Protein 6PNL (pdb70)

Foldseek 3Di:
DPCPCLQPLLLVQAAAEEEEVLQFALNQLLVVVSVVSHHQYEYEYQPPQGDPVLHDDDPRYHYDRDALLDPVVLCVVCVVQHQEYEYPWAQAAFVSCQVPVVVRCCRLPVSLLSNLVSCLVRPYLEYEYEAALLFDDPQFDPPHDDVRTDPDAQGSRSVSSVNSLVNQLVCCVPVVHFYFYEHEWAEDAFGHFAEDRDDQLNVLLLCLLVLHAREAADDQQQKTFYAYSNLVSSLRSLCSRFPLRGSYYAYRTQQDMDTNLVSSVLSCVVSVRPHYHDYDHHDVSPPRRYYGYDHVVSCVRRVRHGDADPNRRSVRRSVSCVVCVVVSVVPYYD

Radius of gyration: 18.88 Å; Cα contacts (8 Å, |Δi|>4): 687; chains: 1; bounding box: 41×49×51 Å

Sequence (334 aa):
HPFTMIMDEFRAYDGKVLVTGGAGCVGSNLTGNNLAKAGANVIILDNLSSSYEWNIPEYENIEFVKGDILDDEVLKRVFKERPDYVFHLAAHFANQNSVDNPEKKDLLVNGLGILKVLEYAQLVGVEERRFVYSSSGGVYGLDSKIPFEEHDISISLHTPYQVTKLLGELYTNYFHNLYEMPIVNARFFNVFGPGEVPGKYRNVIPNFFYWAMNQQPLPITGDGSETRDWTFVEDIVRGLMAMGVRREAIGEAINLGSGTEHQVIEMAGIINELTENPAGVVYRPRRDWDAKTRLLSSIDKARRRLLDYEPQVSFREGLERTHRWFTENWELIRKSAEF

Organism: Methanothermobacter thermautotrophicus (strain ATCC 29096 / DSM 1053 / JCM 10044 / NBRC 100330 / Delta H) (NCBI:txid187420)

Secondary structure (DSSP, 8-state):
---HHHHHHGGGGTT--EEETTTSHHHHHHHHHHHHTT--EEEEE--SS--GGGS---TTEEEEE--TT-HHHHHHHHTT--SEEEE------HHHHHH-HHHHHIIIIIHHHHHHHHHHHH--SEEEEEEE-----TTSPSSBPTT---S--SSHHHHHHHHHHHHHHHHHHHH---EEEEEE-SEESTT---BTTS-HHHHHHHHHTTT--EEEESSS--EE--EEHHHHHHHHHHHHH-GGGTT-EEEES-S--EEHHHHHHHHHHHTT-SS-EEEEPPPTT----B--B--HHHHHHH-----S-HHHHHHHHHHHHHHTHHHHHHH-B-

B-factor: mean 22.92, std 10.23, range [10.38, 68.01]

Structure (mmCIF, N/CA/C/O backbone):
data_6PNL
#
_entry.id   6PNL
#
_cell.length_a   89.311
_cell.length_b   89.311
_cell.length_c   174.695
_cell.angle_alpha   90.000
_cell.angle_beta   90.000
_cell.angle_gamma   120.000
#
_symmetry.space_group_name_H-M   'P 63 2 2'
#
loop_
_entity.id
_entity.type
_entity.pdbx_description
1 polymer 'UDP-glucose 4-epimerase related protein'
2 non-polymer NICOTINAMIDE-ADENINE-DINUCLEOTIDE
3 non-polymer "URIDINE-5'-DIPHOSPHATE"
4 non-polymer 1,2-ETHANEDIOL
5 non-polymer 'SULFATE ION'
6 water water
#
loop_
_atom_site.group_PDB
_atom_site.id
_atom_site.type_symbol
_atom_site.label_atom_id
_atom_site.label_alt_id
_atom_site.label_comp_id
_atom_site.label_asym_id
_atom_site.label_entity_id
_atom_site.label_seq_id
_atom_site.pdbx_PDB_ins_code
_atom_site.Cartn_x
_atom_site.Cartn_y
_atom_site.Cartn_z
_atom_site.occupancy
_atom_site.B_iso_or_equiv
_atom_site.auth_seq_id
_atom_site.auth_comp_id
_atom_site.auth_asym_id
_atom_site.auth_atom_id
_atom_site.pdbx_PDB_model_num
ATOM 1 N N . HIS A 1 33 ? 49.157 -2.903 11.066 0.70 53.78 -3 HIS A N 1
ATOM 2 C CA . HIS A 1 33 ? 48.052 -2.091 11.670 0.70 54.87 -3 HIS A CA 1
ATOM 3 C C . HIS A 1 33 ? 48.414 -1.622 13.085 0.70 56.42 -3 HIS A C 1
ATOM 4 O O . HIS A 1 33 ? 49.044 -2.368 13.842 0.70 53.70 -3 HIS A O 1
ATOM 11 N N . PRO A 1 34 ? 48.014 -0.386 13.445 1.00 58.78 -2 PRO A N 1
ATOM 12 C CA . PRO A 1 34 ? 48.261 0.126 14.798 1.00 60.24 -2 PRO A CA 1
ATOM 13 C C . PRO A 1 34 ? 47.280 -0.368 15.876 1.00 62.87 -2 PRO A C 1
ATOM 14 O O . PRO A 1 34 ? 47.536 -0.150 17.063 1.00 63.63 -2 PRO A O 1
ATOM 18 N N . PHE A 1 35 ? 46.195 -1.039 15.478 1.00 63.05 -1 PHE A N 1
ATOM 19 C CA . PHE A 1 35 ? 45.080 -1.369 16.384 1.00 63.20 -1 PHE A CA 1
ATOM 20 C C . PHE A 1 35 ? 45.279 -2.662 17.201 1.00 63.41 -1 PHE A C 1
ATOM 21 O O . PHE A 1 35 ? 44.387 -3.505 17.244 1.00 64.59 -1 PHE A O 1
ATOM 29 N N . THR A 1 36 ? 46.428 -2.811 17.863 1.00 62.93 0 THR A N 1
ATOM 30 C CA . THR A 1 36 ? 46.678 -3.983 18.731 1.00 62.80 0 THR A CA 1
ATOM 31 C C . THR A 1 36 ? 45.870 -3.954 20.043 1.00 62.77 0 THR A C 1
ATOM 32 O O . THR A 1 36 ? 45.288 -4.975 20.441 1.00 62.93 0 THR A O 1
ATOM 36 N N . MET A 1 37 ? 45.825 -2.820 20.727 1.00 60.38 1 MET A N 1
ATOM 37 C CA . MET A 1 37 ? 45.063 -2.807 22.005 1.00 58.53 1 MET A CA 1
ATOM 38 C C . MET A 1 37 ? 43.547 -2.764 21.746 1.00 58.59 1 MET A C 1
ATOM 39 O O . MET A 1 37 ? 42.790 -3.349 22.529 1.00 55.48 1 MET A O 1
ATOM 44 N N . ILE A 1 38 ? 43.117 -2.090 20.684 1.00 58.56 2 ILE A N 1
ATOM 45 C CA . ILE A 1 38 ? 41.690 -2.136 20.339 1.00 58.67 2 ILE A CA 1
ATOM 46 C C . ILE A 1 38 ? 41.301 -3.591 20.033 1.00 60.04 2 ILE A C 1
ATOM 47 O O . ILE A 1 38 ? 40.337 -4.097 20.597 1.00 58.48 2 ILE A O 1
ATOM 52 N N . MET A 1 39 ? 42.108 -4.321 19.284 1.00 62.21 3 MET A N 1
ATOM 53 C CA . MET A 1 39 ? 41.687 -5.691 18.877 1.00 62.09 3 MET A CA 1
ATOM 54 C C . MET A 1 39 ? 41.855 -6.769 19.958 1.00 60.16 3 MET A C 1
ATOM 55 O O . MET A 1 39 ? 40.914 -7.478 20.262 1.00 58.71 3 MET A O 1
ATOM 60 N N . ASP A 1 40 ? 43.048 -6.885 20.532 1.00 60.10 4 ASP A N 1
ATOM 61 C CA . ASP A 1 40 ? 43.315 -8.047 21.422 1.00 60.34 4 ASP A CA 1
ATOM 62 C C . ASP A 1 40 ? 42.964 -7.753 22.871 1.00 59.85 4 ASP A C 1
ATOM 63 O O . ASP A 1 40 ? 42.903 -8.702 23.647 1.00 61.81 4 ASP A O 1
ATOM 68 N N . GLU A 1 41 ? 42.849 -6.489 23.233 1.00 58.93 5 GLU A N 1
ATOM 69 C CA . GLU A 1 41 ? 42.360 -6.193 24.601 1.00 57.07 5 GLU A CA 1
ATOM 70 C C . GLU A 1 41 ? 40.910 -6.682 24.659 1.00 53.75 5 GLU A C 1
ATOM 71 O O . GLU A 1 41 ? 40.575 -7.360 25.624 1.00 51.87 5 GLU A O 1
ATOM 77 N N . PHE A 1 42 ? 40.153 -6.455 23.586 1.00 50.85 6 PHE A N 1
ATOM 78 C CA . PHE A 1 42 ? 38.686 -6.720 23.571 1.00 47.42 6 PHE A CA 1
ATOM 79 C C . PHE A 1 42 ? 38.332 -8.202 23.404 1.00 49.89 6 PHE A C 1
ATOM 80 O O . PHE A 1 42 ? 37.174 -8.606 23.620 1.00 51.80 6 PHE A O 1
ATOM 88 N N . ARG A 1 43 ? 39.295 -9.012 22.976 1.00 48.56 7 ARG A N 1
ATOM 89 C CA . ARG A 1 43 ? 38.981 -10.443 22.767 1.00 47.22 7 ARG A CA 1
ATOM 90 C C . ARG A 1 43 ? 38.649 -11.031 24.131 1.00 43.18 7 ARG A C 1
ATOM 91 O O . ARG A 1 43 ? 38.229 -12.147 24.203 1.00 42.81 7 ARG A O 1
ATOM 99 N N . ALA A 1 44 ? 38.807 -10.224 25.166 1.00 40.00 8 ALA A N 1
ATOM 100 C CA . ALA A 1 44 ? 38.541 -10.618 26.539 1.00 36.68 8 ALA A CA 1
ATOM 101 C C . ALA A 1 44 ? 37.035 -10.839 26.794 1.00 31.75 8 ALA A C 1
ATOM 102 O O . ALA A 1 44 ? 36.637 -11.477 27.712 1.00 31.74 8 ALA A O 1
ATOM 104 N N . TYR A 1 45 ? 36.242 -10.266 25.946 1.00 27.86 9 TYR A N 1
ATOM 105 C CA . TYR A 1 45 ? 34.775 -10.445 25.967 1.00 26.00 9 TYR A CA 1
ATOM 106 C C . TYR A 1 45 ? 34.302 -11.785 25.362 1.00 26.65 9 TYR A C 1
ATOM 107 O O . TYR A 1 45 ? 33.160 -12.197 25.586 1.00 24.40 9 TYR A O 1
ATOM 116 N N . ASP A 1 46 ? 35.175 -12.470 24.615 1.00 27.24 10 ASP A N 1
ATOM 117 C CA . ASP A 1 46 ? 34.797 -13.688 23.899 1.00 28.07 10 ASP A CA 1
ATOM 118 C C . ASP A 1 46 ? 34.305 -14.740 24.878 1.00 25.75 10 ASP A C 1
ATOM 119 O O . ASP A 1 46 ? 34.993 -15.052 25.842 1.00 26.53 10 ASP A O 1
ATOM 124 N N . GLY A 1 47 ? 33.089 -15.234 24.656 1.00 25.02 11 GLY A N 1
ATOM 125 C CA . GLY A 1 47 ? 32.458 -16.210 25.552 1.00 24.85 11 GLY A CA 1
ATOM 126 C C . GLY A 1 47 ? 31.907 -15.673 26.877 1.00 24.45 11 GLY A C 1
ATOM 127 O O . GLY A 1 47 ? 31.371 -16.440 27.667 1.00 22.82 11 GLY A O 1
ATOM 128 N N . LYS A 1 48 ? 32.032 -14.372 27.137 1.00 24.08 12 LYS A N 1
ATOM 129 C CA . LYS A 1 48 ? 31.524 -13.779 28.381 1.00 24.13 12 LYS A CA 1
ATOM 130 C C . LYS A 1 48 ? 30.040 -13.434 28.245 1.00 22.41 12 LYS A C 1
ATOM 131 O O . LYS A 1 48 ? 29.534 -13.277 27.139 1.00 22.12 12 LYS A O 1
ATOM 147 N N . VAL A 1 50 ? 27.279 -10.630 28.951 1.00 17.41 14 VAL A N 1
ATOM 148 C CA . VAL A 1 50 ? 27.219 -9.181 29.124 1.00 16.43 14 VAL A CA 1
ATOM 149 C C . VAL A 1 50 ? 25.764 -8.727 29.114 1.00 15.69 14 VAL A C 1
ATOM 150 O O . VAL A 1 50 ? 25.050 -8.959 28.137 1.00 15.28 14 VAL A O 1
ATOM 154 N N . LEU A 1 51 ? 25.338 -8.089 30.203 1.00 14.72 15 LEU A N 1
ATOM 155 C CA . LEU A 1 51 ? 24.035 -7.435 30.268 1.00 14.58 15 LEU A CA 1
ATOM 156 C C . LEU A 1 51 ? 24.218 -5.978 29.857 1.00 14.25 15 LEU A C 1
ATOM 157 O O . LEU A 1 51 ? 25.076 -5.266 30.419 1.00 14.25 15 LEU A O 1
ATOM 162 N N . VAL A 1 52 ? 23.440 -5.545 28.871 1.00 13.34 16 VAL A N 1
ATOM 163 C CA . VAL A 1 52 ? 23.385 -4.138 28.487 1.00 13.18 16 VAL A CA 1
ATOM 164 C C . VAL A 1 52 ? 21.965 -3.623 28.697 1.00 12.57 16 VAL A C 1
ATOM 165 O O . VAL A 1 52 ? 21.069 -3.926 27.906 1.00 11.64 16 VAL A O 1
ATOM 169 N N . THR A 1 53 ? 21.761 -2.870 29.779 1.00 12.10 17 THR A N 1
ATOM 170 C CA . THR A 1 53 ? 20.482 -2.195 29.988 1.00 12.25 17 THR A CA 1
ATOM 171 C C . THR A 1 53 ? 20.436 -1.000 29.024 1.00 12.22 17 THR A C 1
ATOM 172 O O . THR A 1 53 ? 21.458 -0.364 28.766 1.00 12.16 17 THR A O 1
ATOM 176 N N . GLY A 1 54 ? 19.262 -0.706 28.480 1.00 12.62 18 GLY A N 1
ATOM 177 C CA . GLY A 1 54 ? 19.138 0.329 27.454 1.00 12.73 18 GLY A CA 1
ATOM 178 C C . GLY A 1 54 ? 19.753 -0.044 26.120 1.00 12.88 18 GLY A C 1
ATOM 179 O O . GLY A 1 54 ? 20.022 0.828 25.276 1.00 12.33 18 GLY A O 1
ATOM 180 N N . GLY A 1 55 ? 19.929 -1.346 25.903 1.00 12.96 19 GLY A N 1
ATOM 181 C CA . GLY A 1 55 ? 20.613 -1.858 24.739 1.00 13.56 19 GLY A CA 1
ATOM 182 C C . GLY A 1 55 ? 20.005 -1.657 23.359 1.00 13.75 19 GLY A C 1
ATOM 183 O O . GLY A 1 55 ? 20.702 -1.856 22.371 1.00 14.02 19 GLY A O 1
ATOM 184 N N . ALA A 1 56 ? 18.731 -1.274 23.275 1.00 14.09 20 ALA A N 1
ATOM 185 C CA . ALA A 1 56 ? 18.080 -1.013 21.985 1.00 14.10 20 ALA A CA 1
ATOM 186 C C . ALA A 1 56 ? 18.236 0.430 21.512 1.00 14.73 20 ALA A C 1
ATOM 187 O O . ALA A 1 56 ? 17.858 0.744 20.395 1.00 14.83 20 ALA A O 1
ATOM 189 N N . GLY A 1 57 ? 18.800 1.295 22.350 1.00 15.45 21 GLY A N 1
ATOM 190 C CA . GLY A 1 57 ? 18.986 2.706 22.019 1.00 15.78 21 GLY A CA 1
ATOM 191 C C . GLY A 1 57 ? 20.222 2.963 21.174 1.00 16.11 21 GLY A C 1
ATOM 192 O O . GLY A 1 57 ? 20.825 2.025 20.620 1.00 15.74 21 GLY A O 1
ATOM 193 N N . CYS A 1 58 ? 20.606 4.237 21.079 1.00 16.77 22 CYS A N 1
ATOM 194 C CA . CYS A 1 58 ? 21.719 4.641 20.207 1.00 17.80 22 CYS A CA 1
ATOM 195 C C . CYS A 1 58 ? 23.043 4.010 20.602 1.00 16.80 22 CYS A C 1
ATOM 196 O O . CYS A 1 58 ? 23.602 3.227 19.849 1.00 17.52 22 CYS A O 1
ATOM 199 N N . VAL A 1 59 ? 23.542 4.338 21.785 1.00 16.57 23 VAL A N 1
ATOM 200 C CA . VAL A 1 59 ? 24.809 3.779 22.258 1.00 15.95 23 VAL A CA 1
ATOM 201 C C . VAL A 1 59 ? 24.714 2.253 22.419 1.00 16.49 23 VAL A C 1
ATOM 202 O O . VAL A 1 59 ? 25.609 1.523 21.984 1.00 16.32 23 VAL A O 1
ATOM 206 N N . GLY A 1 60 ? 23.602 1.789 22.987 1.00 16.71 24 GLY A N 1
ATOM 207 C CA . GLY A 1 60 ? 23.376 0.378 23.231 1.00 16.96 24 GLY A CA 1
ATOM 208 C C . GLY A 1 60 ? 23.404 -0.497 21.994 1.00 17.43 24 GLY A C 1
ATOM 209 O O . GLY A 1 60 ? 24.030 -1.553 22.008 1.00 18.15 24 GLY A O 1
ATOM 210 N N . SER A 1 61 ? 22.731 -0.075 20.928 1.00 18.02 25 SER A N 1
ATOM 211 C CA . SER A 1 61 ? 22.683 -0.878 19.711 1.00 19.16 25 SER A CA 1
ATOM 212 C C . SER A 1 61 ? 24.085 -1.050 19.127 1.00 19.10 25 SER A C 1
ATOM 213 O O . SER A 1 61 ? 24.465 -2.155 18.752 1.00 18.67 25 SER A O 1
ATOM 216 N N . ASN A 1 62 ? 24.856 0.035 19.116 1.00 18.37 26 ASN A N 1
ATOM 217 C CA . ASN A 1 62 ? 26.257 0.047 18.631 1.00 18.06 26 ASN A CA 1
ATOM 218 C C . ASN A 1 62 ? 27.151 -0.830 19.523 1.00 17.93 26 ASN A C 1
ATOM 219 O O . ASN A 1 62 ? 27.936 -1.567 18.998 1.00 17.51 26 ASN A O 1
ATOM 224 N N . LEU A 1 63 ? 27.024 -0.683 20.833 1.00 17.83 27 LEU A N 1
ATOM 225 C CA . LEU A 1 63 ? 27.818 -1.454 21.792 1.00 17.94 27 LEU A CA 1
ATOM 226 C C . LEU A 1 63 ? 27.534 -2.939 21.683 1.00 18.40 27 LEU A C 1
ATOM 227 O O . LEU A 1 63 ? 28.467 -3.756 21.622 1.00 17.99 27 LEU A O 1
ATOM 232 N N . THR A 1 64 ? 26.250 -3.291 21.667 1.00 18.50 28 THR A N 1
ATOM 233 C CA . THR A 1 64 ? 25.864 -4.699 21.647 1.00 19.65 28 THR A CA 1
ATOM 234 C C . THR A 1 64 ? 26.347 -5.400 20.374 1.00 20.35 28 THR A C 1
ATOM 235 O O . THR A 1 64 ? 26.788 -6.543 20.438 1.00 20.46 28 THR A O 1
ATOM 239 N N . GLY A 1 65 ? 26.271 -4.707 19.235 1.00 21.98 29 GLY A N 1
ATOM 240 C CA . GLY A 1 65 ? 26.826 -5.216 17.970 1.00 22.74 29 GLY A CA 1
ATOM 241 C C . GLY A 1 65 ? 28.313 -5.530 18.036 1.00 23.41 29 GLY A C 1
ATOM 242 O O . GLY A 1 65 ? 28.748 -6.596 17.590 1.00 24.00 29 GLY A O 1
ATOM 243 N N A ASN A 1 66 ? 29.083 -4.600 18.592 0.60 23.35 30 ASN A N 1
ATOM 244 N N B ASN A 1 66 ? 29.088 -4.610 18.610 0.40 23.32 30 ASN A N 1
ATOM 245 C CA A ASN A 1 66 ? 30.524 -4.785 18.774 0.60 24.03 30 ASN A CA 1
ATOM 246 C CA B ASN A 1 66 ? 30.532 -4.791 18.768 0.40 23.79 30 ASN A CA 1
ATOM 247 C C A ASN A 1 66 ? 30.868 -5.893 19.780 0.60 24.08 30 ASN A C 1
ATOM 248 C C B ASN A 1 66 ? 30.888 -5.878 19.794 0.40 23.78 30 ASN A C 1
ATOM 249 O O A ASN A 1 66 ? 31.813 -6.656 19.560 0.60 24.28 30 ASN A O 1
ATOM 250 O O B ASN A 1 66 ? 31.873 -6.597 19.612 0.40 23.96 30 ASN A O 1
ATOM 259 N N . LEU A 1 67 ? 30.101 -5.992 20.869 1.00 23.37 31 LEU A N 1
ATOM 260 C CA . LEU A 1 67 ? 30.270 -7.093 21.836 1.00 22.00 31 LEU A CA 1
ATOM 261 C C . LEU A 1 67 ? 29.978 -8.457 21.191 1.00 22.16 31 LEU A C 1
ATOM 262 O O . LEU A 1 67 ? 30.716 -9.409 21.398 1.00 22.49 31 LEU A O 1
ATOM 267 N N . ALA A 1 68 ? 28.917 -8.531 20.399 1.00 23.58 32 ALA A N 1
ATOM 268 C CA . ALA A 1 68 ? 28.559 -9.767 19.706 1.00 25.83 32 ALA A CA 1
ATOM 269 C C . ALA A 1 68 ? 29.647 -10.162 18.693 1.00 28.20 32 ALA A C 1
ATOM 270 O O . ALA A 1 68 ? 30.057 -11.317 18.663 1.00 27.83 32 ALA A O 1
ATOM 272 N N . LYS A 1 69 ? 30.135 -9.198 17.912 1.00 30.01 33 LYS A N 1
ATOM 273 C CA . LYS A 1 69 ? 31.298 -9.418 17.030 1.00 31.70 33 LYS A CA 1
ATOM 274 C C . LYS A 1 69 ? 32.520 -9.940 17.770 1.00 30.55 33 LYS A C 1
ATOM 275 O O . LYS A 1 69 ? 33.231 -10.778 17.241 1.00 33.37 33 LYS A O 1
ATOM 281 N N . ALA A 1 70 ? 32.772 -9.443 18.979 1.00 30.32 34 ALA A N 1
ATOM 282 C CA . ALA A 1 70 ? 33.886 -9.920 19.807 1.00 28.95 34 ALA A CA 1
ATOM 283 C C . ALA A 1 70 ? 33.645 -11.292 20.471 1.00 29.36 34 ALA A C 1
ATOM 284 O O . ALA A 1 70 ? 34.497 -11.756 21.243 1.00 29.46 34 ALA A O 1
ATOM 286 N N . GLY A 1 71 ? 32.497 -11.915 20.193 1.00 27.65 35 GLY A N 1
ATOM 287 C CA . GLY A 1 71 ? 32.153 -13.234 20.706 1.00 27.73 35 GLY A CA 1
ATOM 288 C C . GLY A 1 71 ? 31.430 -13.270 22.046 1.00 26.65 35 GLY A C 1
ATOM 289 O O . GLY A 1 71 ? 31.298 -14.345 22.621 1.00 27.18 35 GLY A O 1
ATOM 290 N N . ALA A 1 72 ? 30.962 -12.124 22.557 1.00 24.53 36 ALA A N 1
ATOM 291 C CA . ALA A 1 72 ? 30.223 -12.106 23.824 1.00 23.10 36 ALA A CA 1
ATOM 292 C C . ALA A 1 72 ? 28.825 -12.659 23.619 1.00 21.86 36 ALA A C 1
ATOM 293 O O . ALA A 1 72 ? 28.269 -12.564 22.530 1.00 21.93 36 ALA A O 1
ATOM 295 N N . ASN A 1 73 ? 28.263 -13.228 24.674 1.00 21.08 37 ASN A N 1
ATOM 296 C CA . ASN A 1 73 ? 26.839 -13.500 24.726 1.00 21.00 37 ASN A CA 1
ATOM 297 C C . ASN A 1 73 ? 26.234 -12.266 25.364 1.00 20.21 37 ASN A C 1
ATOM 298 O O . ASN A 1 73 ? 26.674 -11.860 26.441 1.00 21.77 37 ASN A O 1
ATOM 303 N N . VAL A 1 74 ? 25.272 -11.645 24.684 1.00 19.13 38 VAL A N 1
ATOM 304 C CA . VAL A 1 74 ? 24.722 -10.361 25.120 1.00 18.15 38 VAL A CA 1
ATOM 305 C C . VAL A 1 74 ? 23.247 -10.502 25.496 1.00 17.41 38 VAL A C 1
ATOM 306 O O . VAL A 1 74 ? 22.459 -11.088 24.736 1.00 17.70 38 VAL A O 1
ATOM 310 N N . ILE A 1 75 ? 22.888 -9.967 26.665 1.00 16.46 39 ILE A N 1
ATOM 311 C CA . ILE A 1 75 ? 21.485 -9.807 27.059 1.00 16.31 39 ILE A CA 1
ATOM 312 C C . ILE A 1 75 ? 21.164 -8.320 27.071 1.00 15.20 39 ILE A C 1
ATOM 313 O O . ILE A 1 75 ? 21.824 -7.549 27.771 1.00 14.26 39 ILE A O 1
ATOM 318 N N . ILE A 1 76 ? 20.194 -7.924 26.257 1.00 14.41 40 ILE A N 1
ATOM 319 C CA . ILE A 1 76 ? 19.638 -6.565 26.279 1.00 14.82 40 ILE A CA 1
ATOM 320 C C . ILE A 1 76 ? 18.384 -6.540 27.165 1.00 14.67 40 ILE A C 1
ATOM 321 O O . ILE A 1 76 ? 17.463 -7.351 26.966 1.00 14.43 40 ILE A O 1
ATOM 326 N N . LEU A 1 77 ? 18.351 -5.609 28.121 1.00 14.04 41 LEU A N 1
ATOM 327 C CA . LEU A 1 77 ? 17.128 -5.259 28.844 1.00 13.81 41 LEU A CA 1
ATOM 328 C C . LEU A 1 77 ? 16.749 -3.843 28.464 1.00 13.61 41 LEU A C 1
ATOM 329 O O . LEU A 1 77 ? 17.495 -2.900 28.750 1.00 13.12 41 LEU A O 1
ATOM 334 N N . ASP A 1 78 ? 15.588 -3.687 27.829 1.00 13.31 42 ASP A N 1
ATOM 335 C CA . ASP A 1 78 ? 15.120 -2.376 27.354 1.00 13.58 42 ASP A CA 1
ATOM 336 C C . ASP A 1 78 ? 13.600 -2.401 27.289 1.00 13.47 42 ASP A C 1
ATOM 337 O O . ASP A 1 78 ? 13.032 -3.392 26.837 1.00 13.39 42 ASP A O 1
ATOM 342 N N . ASN A 1 79 ? 12.946 -1.339 27.755 1.00 13.62 43 ASN A N 1
ATOM 343 C CA . ASN A 1 79 ? 11.479 -1.254 27.714 1.00 14.04 43 ASN A CA 1
ATOM 344 C C . ASN A 1 79 ? 10.955 -0.593 26.431 1.00 14.54 43 ASN A C 1
ATOM 345 O O . ASN A 1 79 ? 9.752 -0.400 26.299 1.00 13.87 43 ASN A O 1
ATOM 350 N N . LEU A 1 80 ? 11.861 -0.235 25.512 1.00 14.74 44 LEU A N 1
ATOM 351 C CA . LEU A 1 80 ? 11.518 0.452 24.273 1.00 15.58 44 LEU A CA 1
ATOM 352 C C . LEU A 1 80 ? 10.719 1.742 24.487 1.00 15.92 44 LEU A C 1
ATOM 353 O O . LEU A 1 80 ? 9.916 2.116 23.633 1.00 16.36 44 LEU A O 1
ATOM 358 N N . SER A 1 81 ? 10.931 2.423 25.609 1.00 15.81 45 SER A N 1
ATOM 359 C CA . SER A 1 81 ? 10.264 3.705 25.849 1.00 15.97 45 SER A CA 1
ATOM 360 C C . SER A 1 81 ? 10.824 4.834 24.962 1.00 16.86 45 SER A C 1
ATOM 361 O O . SER A 1 81 ? 10.123 5.787 24.716 1.00 16.75 45 SER A O 1
ATOM 364 N N . SER A 1 82 ? 12.074 4.733 24.497 1.00 17.73 46 SER A N 1
ATOM 365 C CA . SER A 1 82 ? 12.608 5.699 23.540 1.00 18.88 46 SER A CA 1
ATOM 366 C C . SER A 1 82 ? 13.525 5.021 22.546 1.00 18.55 46 SER A C 1
ATOM 367 O O . SER A 1 82 ? 14.593 5.516 22.231 1.00 19.18 46 SER A O 1
ATOM 370 N N . SER A 1 83 ? 13.078 3.886 22.031 1.00 17.51 47 SER A N 1
ATOM 371 C CA . SER A 1 83 ? 13.853 3.098 21.089 1.00 18.09 47 SER A CA 1
ATOM 372 C C . SER A 1 83 ? 12.917 2.108 20.396 1.00 18.84 47 SER A C 1
ATOM 373 O O . SER A 1 83 ? 11.760 1.950 20.804 1.00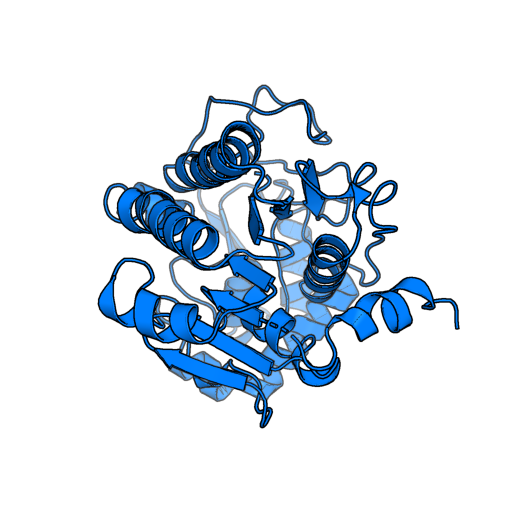 18.20 47 SER A O 1
ATOM 376 N N . TYR A 1 84 ? 13.432 1.468 19.355 1.00 19.28 48 TYR A N 1
ATOM 377 C CA . TYR A 1 84 ? 12.630 0.627 18.460 1.00 22.16 48 TYR A CA 1
ATOM 378 C C . TYR A 1 84 ? 13.369 -0.688 18.252 1.00 21.60 48 TYR A C 1
ATOM 379 O O . TYR A 1 84 ? 14.593 -0.704 18.099 1.00 21.07 48 TYR A O 1
ATOM 388 N N . GLU A 1 85 ? 12.624 -1.792 18.273 1.00 21.68 49 GLU A N 1
ATOM 389 C CA . GLU A 1 85 ? 13.218 -3.124 18.207 1.00 22.00 49 GLU A CA 1
ATOM 390 C C . GLU A 1 85 ? 14.054 -3.345 16.936 1.00 21.24 49 GLU A C 1
ATOM 391 O O . GLU A 1 85 ? 15.084 -4.020 16.980 1.00 19.18 49 GLU A O 1
ATOM 397 N N . TRP A 1 86 ? 13.638 -2.729 15.826 1.00 21.27 50 TRP A N 1
ATOM 398 C CA . TRP A 1 86 ? 14.399 -2.810 14.559 1.00 21.13 50 TRP A CA 1
ATOM 399 C C . TRP A 1 86 ? 15.833 -2.291 14.625 1.00 20.95 50 TRP A C 1
ATOM 400 O O . TRP A 1 86 ? 16.664 -2.674 13.804 1.00 20.12 50 TRP A O 1
ATOM 411 N N . ASN A 1 87 ? 16.115 -1.426 15.601 1.00 20.51 51 ASN A N 1
ATOM 412 C CA . ASN A 1 87 ? 17.453 -0.875 15.809 1.00 20.54 51 ASN A CA 1
ATOM 413 C C . ASN A 1 87 ? 18.469 -1.879 16.368 1.00 20.33 51 ASN A C 1
ATOM 414 O O . ASN A 1 87 ? 19.676 -1.663 16.255 1.00 19.23 51 ASN A O 1
ATOM 419 N N . ILE A 1 88 ? 17.993 -2.963 16.985 1.00 20.68 52 ILE A N 1
ATOM 420 C CA . ILE A 1 88 ? 18.886 -3.957 17.604 1.00 21.61 52 ILE A CA 1
ATOM 421 C C . ILE A 1 88 ? 19.576 -4.760 16.499 1.00 23.50 52 ILE A C 1
ATOM 422 O O . ILE A 1 88 ? 18.895 -5.265 15.618 1.00 23.53 52 ILE A O 1
ATOM 427 N N . PRO A 1 89 ? 20.914 -4.891 16.546 1.00 25.75 53 PRO A N 1
ATOM 428 C CA . PRO A 1 89 ? 21.572 -5.654 15.486 1.00 27.27 53 PRO A CA 1
ATOM 429 C C . PRO A 1 89 ? 21.237 -7.140 15.523 1.00 29.68 53 PRO A C 1
ATOM 430 O O . PRO A 1 89 ? 21.001 -7.694 16.591 1.00 27.25 53 PRO A O 1
ATOM 434 N N . GLU A 1 90 ? 21.213 -7.762 14.346 1.00 33.83 54 GLU A N 1
ATOM 435 C CA . GLU A 1 90 ? 20.835 -9.174 14.213 1.00 37.52 54 GLU A CA 1
ATOM 436 C C . GLU A 1 90 ? 22.057 -10.078 14.325 1.00 37.84 54 GLU A C 1
ATOM 437 O O . GLU A 1 90 ? 22.788 -10.291 13.360 1.00 41.38 54 GLU A O 1
ATOM 443 N N . TYR A 1 91 ? 22.285 -10.562 15.539 1.00 36.81 55 TYR A N 1
ATOM 444 C CA . TYR A 1 91 ? 23.324 -11.536 15.838 1.00 36.06 55 TYR A CA 1
ATOM 445 C C . TYR A 1 91 ? 22.685 -12.630 16.651 1.00 34.69 55 TYR A C 1
ATOM 446 O O . TYR A 1 91 ? 21.854 -12.348 17.516 1.00 33.12 55 TYR A O 1
ATOM 455 N N . GLU A 1 92 ? 23.082 -13.871 16.376 1.00 33.77 56 GLU A N 1
ATOM 456 C CA . GLU A 1 92 ? 22.584 -15.043 17.104 1.00 33.81 56 GLU A CA 1
ATOM 457 C C . GLU A 1 92 ? 22.806 -14.950 18.619 1.00 31.04 56 GLU A C 1
ATOM 458 O O . GLU A 1 92 ? 21.972 -15.407 19.392 1.00 30.13 56 GLU A O 1
ATOM 464 N N . ASN A 1 93 ? 23.923 -14.340 19.017 1.00 28.23 57 ASN A N 1
ATOM 465 C CA . ASN A 1 93 ? 24.342 -14.258 20.421 1.00 27.36 57 ASN A CA 1
ATOM 466 C C . ASN A 1 93 ? 23.865 -12.989 21.174 1.00 25.28 57 ASN A C 1
ATOM 467 O O . ASN A 1 93 ? 24.407 -12.662 22.228 1.00 24.78 57 ASN A O 1
ATOM 472 N N . ILE A 1 94 ? 22.863 -12.293 20.631 1.00 23.76 58 ILE A N 1
ATOM 473 C CA . ILE A 1 94 ? 22.134 -11.217 21.326 1.00 22.94 58 ILE A CA 1
ATOM 474 C C . ILE A 1 94 ? 20.724 -11.727 21.675 1.00 22.99 58 ILE A C 1
ATOM 475 O O . ILE A 1 94 ? 19.994 -12.167 20.795 1.00 22.25 58 ILE A O 1
ATOM 480 N N . GLU A 1 95 ? 20.369 -11.693 22.962 1.00 22.16 59 GLU A N 1
ATOM 481 C CA . GLU A 1 95 ? 19.035 -12.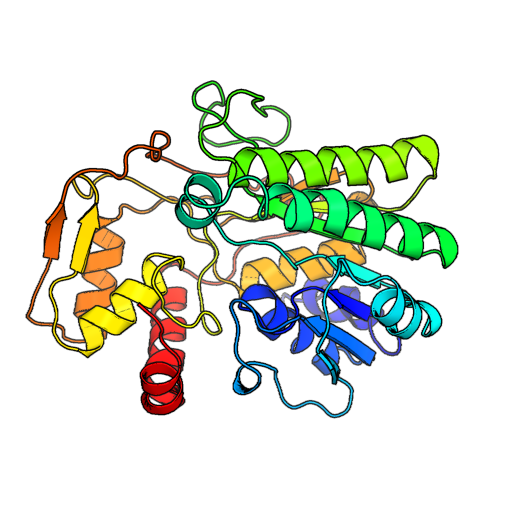045 23.440 1.00 22.62 59 GLU A CA 1
ATOM 482 C C . GLU A 1 95 ? 18.371 -10.741 23.888 1.00 20.86 59 GLU A C 1
ATOM 483 O O . GLU A 1 95 ? 18.925 -10.036 24.743 1.00 19.54 59 GLU A O 1
ATOM 489 N N . PHE A 1 96 ? 17.220 -10.407 23.297 1.00 18.55 60 PHE A N 1
ATOM 490 C CA . PHE A 1 96 ? 16.484 -9.184 23.642 1.00 18.40 60 PHE A CA 1
ATOM 491 C C . PHE A 1 96 ? 15.386 -9.471 24.667 1.00 17.84 60 PHE A C 1
ATOM 492 O O . PHE A 1 96 ? 14.487 -10.264 24.405 1.00 17.44 60 PHE A O 1
ATOM 500 N N . VAL A 1 97 ? 15.459 -8.818 25.824 1.00 16.89 61 VAL A N 1
ATOM 501 C CA . VAL A 1 97 ? 14.439 -8.939 26.857 1.00 17.10 61 VAL A CA 1
ATOM 502 C C . VAL A 1 97 ? 13.741 -7.599 26.979 1.00 17.15 61 VAL A C 1
ATOM 503 O O . VAL A 1 97 ? 14.352 -6.604 27.406 1.00 15.87 61 VAL A O 1
ATOM 507 N N . LYS A 1 98 ? 12.479 -7.562 26.557 1.00 16.74 62 LYS A N 1
ATOM 508 C CA . LYS A 1 98 ? 11.672 -6.359 26.697 1.00 17.38 62 LYS A CA 1
ATOM 509 C C . LYS A 1 98 ? 11.241 -6.268 28.156 1.00 16.34 62 LYS A C 1
ATOM 510 O O . LYS A 1 98 ? 10.513 -7.121 28.662 1.00 16.02 62 LYS A O 1
ATOM 516 N N . GLY A 1 99 ? 11.699 -5.242 28.850 1.00 15.03 63 GLY A N 1
ATOM 517 C CA . GLY A 1 99 ? 11.298 -5.075 30.235 1.00 14.40 63 GLY A CA 1
ATOM 518 C C . GLY A 1 99 ? 11.878 -3.820 30.831 1.00 13.92 63 GLY A C 1
ATOM 519 O O . GLY A 1 99 ? 12.675 -3.125 30.194 1.00 12.93 63 GLY A O 1
ATOM 520 N N . ASP A 1 100 ? 11.479 -3.553 32.064 1.00 13.82 64 ASP A N 1
ATOM 521 C CA . ASP A 1 100 ? 11.800 -2.297 32.749 1.00 14.06 64 ASP A CA 1
ATOM 522 C C . ASP A 1 100 ? 12.834 -2.528 33.854 1.00 13.17 64 ASP A C 1
ATOM 523 O O . ASP A 1 100 ? 12.689 -3.477 34.646 1.00 13.26 64 ASP A O 1
ATOM 528 N N . ILE A 1 101 ? 13.849 -1.664 33.941 1.00 12.41 65 ILE A N 1
ATOM 529 C CA . ILE A 1 101 ? 14.817 -1.733 35.055 1.00 12.19 65 ILE A CA 1
ATOM 530 C C . ILE A 1 101 ? 14.206 -1.488 36.444 1.00 11.95 65 ILE A C 1
ATOM 531 O O . ILE A 1 101 ? 14.864 -1.746 37.444 1.00 12.04 65 ILE A O 1
ATOM 536 N N . LEU A 1 102 ? 12.986 -0.964 36.513 1.00 11.97 66 LEU A N 1
ATOM 537 C CA . LEU A 1 102 ? 12.265 -0.845 37.786 1.00 12.95 66 LEU A CA 1
ATOM 538 C C . LEU A 1 102 ? 11.495 -2.099 38.193 1.00 13.25 66 LEU A C 1
ATOM 539 O O . LEU A 1 102 ? 10.943 -2.150 39.281 1.00 13.81 66 LEU A O 1
ATOM 544 N N . ASP A 1 103 ? 11.448 -3.104 37.327 1.00 13.64 67 ASP A N 1
ATOM 545 C CA . ASP A 1 103 ? 10.657 -4.311 37.589 1.00 13.77 67 ASP A CA 1
ATOM 546 C C . ASP A 1 103 ? 11.563 -5.402 38.146 1.00 13.53 67 ASP A C 1
ATOM 547 O O . ASP A 1 103 ? 12.356 -5.991 37.417 1.00 12.40 67 ASP A O 1
ATOM 552 N N . ASP A 1 104 ? 11.417 -5.700 39.434 1.00 13.61 68 ASP A N 1
ATOM 553 C CA . ASP A 1 104 ? 12.227 -6.744 40.057 1.00 14.54 68 ASP A CA 1
ATOM 554 C C . ASP A 1 104 ? 12.067 -8.145 39.460 1.00 14.80 68 ASP A C 1
ATOM 555 O O . ASP A 1 104 ? 12.988 -8.951 39.577 1.00 15.10 68 ASP A O 1
ATOM 560 N N . GLU A 1 105 ? 10.929 -8.448 38.829 1.00 14.81 69 GLU A N 1
ATOM 561 C CA . GLU A 1 105 ? 10.761 -9.766 38.203 1.00 14.81 69 GLU A CA 1
ATOM 562 C C . GLU A 1 105 ? 11.724 -9.937 37.017 1.00 13.81 69 GLU A C 1
ATOM 563 O O . GLU A 1 105 ? 12.454 -10.930 36.946 1.00 13.34 69 GLU A O 1
ATOM 569 N N . VAL A 1 106 ? 11.737 -8.967 36.107 1.00 13.41 70 VAL A N 1
ATOM 570 C CA . VAL A 1 106 ? 12.632 -9.021 34.940 1.00 13.57 70 VAL A CA 1
ATOM 571 C C . VAL A 1 106 ? 14.112 -8.896 35.297 1.00 13.24 70 VAL A C 1
ATOM 572 O O . VAL A 1 106 ? 14.976 -9.471 34.614 1.00 13.25 70 VAL A O 1
ATOM 576 N N . LEU A 1 107 ? 14.408 -8.131 36.345 1.00 13.01 71 LEU A N 1
ATOM 577 C CA . LEU A 1 107 ? 15.769 -8.045 36.850 1.00 13.07 71 LEU A CA 1
ATOM 578 C C . LEU A 1 107 ? 16.296 -9.407 37.300 1.00 13.33 71 LEU A C 1
ATOM 579 O O . LEU A 1 107 ? 17.417 -9.771 36.958 1.00 13.28 71 LEU A O 1
ATOM 584 N N . LYS A 1 108 ? 15.480 -10.175 38.018 1.00 13.78 72 LYS A N 1
ATOM 585 C CA . LYS A 1 108 ? 15.873 -11.545 38.392 1.00 14.51 72 LYS A CA 1
ATOM 586 C C . LYS A 1 108 ? 16.076 -12.442 37.177 1.00 14.06 72 LYS A C 1
ATOM 587 O O . LYS A 1 108 ? 16.993 -13.261 37.162 1.00 13.32 72 LYS A O 1
ATOM 593 N N . ARG A 1 109 ? 15.207 -12.289 36.176 1.00 14.39 73 ARG A N 1
ATOM 594 C CA . ARG A 1 109 ? 15.298 -13.031 34.917 1.00 14.60 73 ARG A CA 1
ATOM 595 C C . ARG A 1 109 ? 16.643 -12.835 34.213 1.00 14.17 73 ARG A C 1
ATOM 596 O O . ARG A 1 109 ? 17.219 -13.805 33.718 1.00 13.97 73 ARG A O 1
ATOM 604 N N . VAL A 1 110 ? 17.128 -11.599 34.148 1.00 13.36 74 VAL A N 1
ATOM 605 C CA . VAL A 1 110 ? 18.417 -11.340 33.492 1.00 13.57 74 VAL A CA 1
ATOM 606 C C . VAL A 1 110 ? 19.612 -11.627 34.412 1.00 13.64 74 VAL A C 1
ATOM 607 O O . VAL A 1 110 ? 20.615 -12.183 33.956 1.00 13.91 74 VAL A O 1
ATOM 611 N N . PHE A 1 111 ? 19.510 -11.290 35.699 1.00 13.84 75 PHE A N 1
ATOM 612 C CA . PHE A 1 111 ? 20.648 -11.477 36.611 1.00 13.88 75 PHE A CA 1
ATOM 613 C C . PHE A 1 111 ? 20.884 -12.944 37.011 1.00 14.39 75 PHE A C 1
ATOM 614 O O . PHE A 1 111 ? 22.014 -13.305 37.342 1.00 14.33 75 PHE A O 1
ATOM 622 N N . LYS A 1 112 ? 19.868 -13.803 36.913 1.00 14.74 76 LYS A N 1
ATOM 623 C CA . LYS A 1 112 ? 20.069 -15.238 37.163 1.00 15.19 76 LYS A CA 1
ATOM 624 C C . LYS A 1 112 ? 20.926 -15.888 36.063 1.00 15.92 76 LYS A C 1
ATOM 625 O O . LYS A 1 112 ? 21.443 -16.967 36.265 1.00 16.67 76 LYS A O 1
ATOM 631 N N . GLU A 1 113 ? 21.078 -15.224 34.919 1.00 16.77 77 GLU A N 1
ATOM 632 C CA . GLU A 1 113 ? 22.072 -15.626 33.903 1.00 17.55 77 GLU A CA 1
ATOM 633 C C . GLU A 1 113 ? 23.542 -15.369 34.310 1.00 18.49 77 GLU A C 1
ATOM 634 O O . GLU A 1 113 ? 24.441 -15.850 33.629 1.00 18.33 77 GLU A O 1
ATOM 640 N N . ARG A 1 114 ? 23.766 -14.634 35.393 1.00 18.84 78 ARG A N 1
ATOM 641 C CA . ARG A 1 114 ? 25.056 -14.299 35.935 1.00 20.12 78 ARG A CA 1
ATOM 642 C C . ARG A 1 114 ? 25.999 -13.580 34.990 1.00 1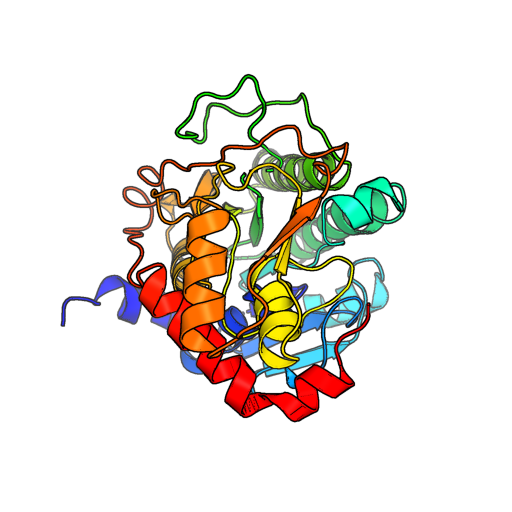8.34 78 ARG A C 1
ATOM 643 O O . ARG A 1 114 ? 27.059 -14.100 34.637 1.00 18.35 78 ARG A O 1
ATOM 658 N N . PRO A 1 115 ? 25.611 -12.389 34.581 1.00 17.70 79 PRO A N 1
ATOM 659 C CA . PRO A 1 115 ? 26.465 -11.626 33.672 1.00 17.00 79 PRO A CA 1
ATOM 660 C C . PRO A 1 115 ? 27.823 -11.338 34.302 1.00 16.65 79 PRO A C 1
ATOM 661 O O . PRO A 1 115 ? 27.904 -11.070 35.504 1.00 15.98 79 PRO A O 1
ATOM 665 N N . ASP A 1 116 ? 28.866 -11.437 33.484 1.00 17.36 80 ASP A N 1
ATOM 666 C CA . ASP A 1 116 ? 30.223 -11.058 33.868 1.00 17.39 80 ASP A CA 1
ATOM 667 C C . ASP A 1 116 ? 30.404 -9.544 33.809 1.00 17.04 80 ASP A C 1
ATOM 668 O O . ASP A 1 116 ? 31.169 -8.980 34.603 1.00 16.68 80 ASP A O 1
ATOM 673 N N . TYR A 1 117 ? 29.710 -8.891 32.873 1.00 16.92 81 TYR A N 1
ATOM 674 C CA . TYR A 1 117 ? 29.799 -7.438 32.690 1.00 16.78 81 TYR A CA 1
ATOM 675 C C . TYR A 1 117 ? 28.401 -6.826 32.645 1.00 15.77 81 TYR A C 1
ATOM 676 O O . TYR A 1 117 ? 27.492 -7.414 32.047 1.00 14.73 81 TYR A O 1
ATOM 685 N N . VAL A 1 118 ? 28.242 -5.664 33.289 1.00 14.58 82 VAL A N 1
ATOM 686 C CA . VAL A 1 118 ? 27.048 -4.841 33.129 1.00 14.32 82 VAL A CA 1
ATOM 687 C C . VAL A 1 118 ? 27.428 -3.482 32.578 1.00 14.06 82 VAL A C 1
ATOM 688 O O . VAL A 1 118 ? 28.247 -2.781 33.173 1.00 13.82 82 VAL A O 1
ATOM 692 N N . PHE A 1 119 ? 26.809 -3.124 31.459 1.00 13.15 83 PHE A N 1
ATOM 693 C CA . PHE A 1 119 ? 26.846 -1.783 30.940 1.00 13.30 83 PHE A CA 1
ATOM 694 C C . PHE A 1 119 ? 25.465 -1.199 31.139 1.00 12.72 83 PHE A C 1
ATOM 695 O O . PHE A 1 119 ? 24.497 -1.636 30.504 1.00 12.40 83 PHE A O 1
ATOM 703 N N . HIS A 1 120 ? 25.376 -0.213 32.017 1.00 12.39 84 HIS A N 1
ATOM 704 C CA . HIS A 1 120 ? 24.094 0.359 32.385 1.00 12.43 84 HIS A CA 1
ATOM 705 C C . HIS A 1 120 ? 23.855 1.645 31.606 1.00 12.47 84 HIS A C 1
ATOM 706 O O . HIS A 1 120 ? 24.276 2.730 32.028 1.00 12.21 84 HIS A O 1
ATOM 713 N N . LEU A 1 121 ? 23.173 1.497 30.470 1.00 13.26 85 LEU A N 1
ATOM 714 C CA . LEU A 1 121 ? 22.846 2.613 29.557 1.00 13.66 85 LEU A CA 1
ATOM 715 C C . LEU A 1 121 ? 21.389 3.079 29.615 1.00 13.73 85 LEU A C 1
ATOM 716 O O . LEU A 1 121 ? 21.073 4.118 29.045 1.00 13.06 85 LEU A O 1
ATOM 721 N N . ALA A 1 122 ? 20.517 2.329 30.299 1.00 13.43 86 ALA A N 1
ATOM 722 C CA . ALA A 1 122 ? 19.106 2.690 30.412 1.00 13.70 86 ALA A CA 1
ATOM 723 C C . ALA A 1 122 ? 18.939 3.975 31.207 1.00 13.88 86 ALA A C 1
ATOM 724 O O . ALA A 1 122 ? 19.464 4.083 32.311 1.00 14.24 86 ALA A O 1
ATOM 726 N N . ALA A 1 123 ? 18.217 4.904 30.613 1.00 13.69 87 ALA A N 1
ATOM 727 C CA . ALA A 1 123 ? 17.948 6.191 31.205 1.00 14.08 87 ALA A CA 1
ATOM 728 C C . ALA A 1 123 ? 16.760 6.919 30.607 1.00 14.21 87 ALA A C 1
ATOM 729 O O . ALA A 1 123 ? 16.556 6.880 29.393 1.00 13.98 87 ALA A O 1
ATOM 731 N N . HIS A 1 124 ? 16.066 7.669 31.446 1.00 14.58 88 HIS A N 1
ATOM 732 C CA . HIS A 1 124 ? 14.957 8.511 31.058 1.00 15.30 88 HIS A CA 1
ATOM 733 C C . HIS A 1 124 ? 15.692 9.731 30.408 1.00 15.35 88 HIS A C 1
ATOM 734 O O . HIS A 1 124 ? 16.370 10.452 31.097 1.00 15.37 88 HIS A O 1
ATOM 741 N N . PHE A 1 125 ? 15.564 9.924 29.116 1.00 15.65 89 PHE A N 1
ATOM 742 C CA . PHE A 1 125 ? 16.303 10.935 28.328 1.00 15.71 89 PHE A CA 1
ATOM 743 C C . PHE A 1 125 ? 15.499 12.098 27.687 1.00 15.42 89 PHE A C 1
ATOM 744 O O . PHE A 1 125 ? 14.540 11.826 27.028 1.00 15.96 89 PHE A O 1
ATOM 752 N N . ALA A 1 126 ? 15.927 13.351 27.762 1.00 15.32 90 ALA A N 1
ATOM 753 C CA . ALA A 1 126 ? 17.021 13.869 28.585 1.00 15.37 90 ALA A CA 1
ATOM 754 C C . ALA A 1 126 ? 16.593 15.223 29.161 1.00 15.13 90 ALA A C 1
ATOM 755 O O . ALA A 1 126 ? 15.660 15.253 29.951 1.00 15.07 90 ALA A O 1
ATOM 757 N N . ASN A 1 127 ? 17.201 16.341 28.758 1.00 15.09 91 ASN A N 1
ATOM 758 C CA . ASN A 1 127 ? 17.028 17.593 29.501 1.00 15.08 91 ASN A CA 1
ATOM 759 C C . ASN A 1 127 ? 15.565 18.054 29.551 1.00 14.70 91 ASN A C 1
ATOM 760 O O . ASN A 1 127 ? 14.997 18.126 30.635 1.00 14.59 91 ASN A O 1
ATOM 765 N N . GLN A 1 128 ? 14.942 18.319 28.405 1.00 14.43 92 GLN A N 1
ATOM 766 C CA . GLN A 1 128 ? 13.546 18.764 28.422 1.00 14.83 92 GLN A CA 1
ATOM 767 C C . GLN A 1 128 ? 12.605 17.712 29.018 1.00 14.48 92 GLN A C 1
ATOM 768 O O . GLN A 1 128 ? 11.718 18.043 29.814 1.00 13.17 92 GLN A O 1
ATOM 774 N N . ASN A 1 129 ? 12.815 16.453 28.636 1.00 14.07 93 ASN A N 1
ATOM 775 C CA . ASN A 1 129 ? 11.963 15.355 29.100 1.00 14.25 93 ASN A CA 1
ATOM 776 C C . ASN A 1 129 ? 11.936 15.354 30.621 1.00 13.80 93 ASN A C 1
ATOM 777 O O . ASN A 1 129 ? 10.876 15.197 31.238 1.00 13.80 93 ASN A O 1
ATOM 782 N N . SER A 1 130 ? 13.108 15.567 31.214 1.00 13.11 94 SER A N 1
ATOM 783 C CA . SER A 1 130 ? 13.273 15.561 32.660 1.00 12.35 94 SER A CA 1
ATOM 784 C C . SER A 1 130 ? 12.644 16.764 33.352 1.00 11.93 94 SER A C 1
ATOM 785 O O . SER A 1 130 ? 12.084 16.615 34.441 1.00 11.24 94 SER A O 1
ATOM 788 N N . VAL A 1 131 ? 12.716 17.945 32.725 1.00 11.48 95 VAL A N 1
ATOM 789 C CA . VAL A 1 131 ? 12.074 19.146 33.277 1.00 11.56 95 VAL A CA 1
ATOM 790 C C . VAL A 1 131 ? 10.559 18.945 33.320 1.00 11.48 95 VAL A C 1
ATOM 791 O O . VAL A 1 131 ? 9.913 19.333 34.297 1.00 11.01 95 VAL A O 1
ATOM 795 N N . ASP A 1 132 ? 10.013 18.334 32.262 1.00 11.62 96 ASP A N 1
ATOM 796 C CA . ASP A 1 132 ? 8.577 18.079 32.152 1.00 11.64 96 ASP A CA 1
ATOM 797 C C . ASP A 1 132 ? 8.115 17.018 33.146 1.00 11.95 96 ASP A C 1
ATOM 798 O O . ASP A 1 132 ? 7.043 17.155 33.751 1.00 11.83 96 ASP A O 1
ATOM 803 N N . ASN A 1 133 ? 8.941 15.976 33.309 1.00 12.03 97 ASN A N 1
ATOM 804 C CA . ASN A 1 133 ? 8.596 14.762 34.050 1.00 12.20 97 ASN A CA 1
ATOM 805 C C . ASN A 1 133 ? 9.693 14.429 35.080 1.00 11.69 97 ASN A C 1
ATOM 806 O O . ASN A 1 133 ? 10.389 13.411 34.940 1.00 11.52 97 ASN A O 1
ATOM 811 N N . PRO A 1 134 ? 9.861 15.282 36.115 1.00 10.98 98 PRO A N 1
ATOM 812 C CA . PRO A 1 134 ? 10.970 15.098 37.048 1.00 11.01 98 PRO A CA 1
ATOM 813 C C . PRO A 1 134 ? 10.873 13.872 37.946 1.00 10.94 98 PRO A C 1
ATOM 814 O O . PRO A 1 134 ? 11.913 13.306 38.306 1.00 10.75 98 PRO A O 1
ATOM 818 N N . GLU A 1 135 ? 9.657 13.471 38.323 1.00 10.90 99 GLU A N 1
ATOM 819 C CA . GLU A 1 135 ? 9.492 12.313 39.204 1.00 11.28 99 GLU A CA 1
ATOM 820 C C . GLU A 1 135 ? 9.793 10.990 38.487 1.00 11.41 99 GLU A C 1
ATOM 821 O O . GLU A 1 135 ? 10.494 10.127 39.040 1.00 11.11 99 GLU A O 1
ATOM 827 N N A LYS A 1 136 ? 9.299 10.840 37.257 0.50 11.77 100 LYS A N 1
ATOM 828 N N B LYS A 1 136 ? 9.293 10.843 37.256 0.50 11.49 100 LYS A N 1
ATOM 829 C CA A LYS A 1 136 ? 9.613 9.657 36.461 0.50 12.17 100 LYS A CA 1
ATOM 830 C CA B LYS A 1 136 ? 9.605 9.679 36.419 0.50 11.68 100 LYS A CA 1
ATOM 831 C C A LYS A 1 136 ? 11.111 9.589 36.146 0.50 11.74 100 LYS A C 1
ATOM 832 C C B LYS A 1 136 ? 11.106 9.593 36.143 0.50 11.46 100 LYS A C 1
ATOM 833 O O A LYS A 1 136 ? 11.706 8.504 36.144 0.50 11.22 100 LYS A O 1
ATOM 834 O O B LYS A 1 136 ? 11.695 8.505 36.162 0.50 10.99 100 LYS A O 1
ATOM 845 N N . ASP A 1 137 ? 11.708 10.750 35.887 1.00 11.46 101 ASP A N 1
ATOM 846 C CA . ASP A 1 137 ? 13.151 10.859 35.664 1.00 11.77 101 ASP A CA 1
ATOM 847 C C . ASP A 1 137 ? 13.951 10.320 36.864 1.00 11.10 101 ASP A C 1
ATOM 848 O O . ASP A 1 137 ? 14.891 9.558 36.685 1.00 11.08 101 ASP A O 1
ATOM 853 N N . LEU A 1 138 ? 13.545 10.693 38.072 1.00 10.92 102 LEU A N 1
ATOM 854 C CA . LEU A 1 138 ? 14.187 10.207 39.291 1.00 11.20 102 LEU A CA 1
ATOM 855 C C . LEU A 1 138 ? 13.955 8.710 39.480 1.00 11.16 102 LEU A C 1
ATOM 856 O O . LEU A 1 138 ? 14.876 7.981 39.837 1.00 11.22 102 LEU A O 1
ATOM 861 N N . LEU A 1 139 ? 12.737 8.241 39.240 1.00 11.61 103 LEU A N 1
ATOM 862 C CA . LEU A 1 139 ? 12.452 6.816 39.421 1.00 12.11 103 LEU A CA 1
ATOM 863 C C . LEU A 1 139 ? 13.320 5.966 38.463 1.00 11.94 103 LEU A C 1
ATOM 864 O O . LEU A 1 139 ? 14.005 5.047 38.893 1.00 11.33 103 LEU A O 1
ATOM 869 N N . VAL A 1 140 ? 13.347 6.334 37.193 1.00 12.00 104 VAL A N 1
ATOM 870 C CA . VAL A 1 140 ? 14.134 5.601 36.194 1.00 12.46 104 VAL A CA 1
ATOM 871 C C . VAL A 1 140 ? 15.650 5.752 36.412 1.00 13.09 104 VAL A C 1
ATOM 872 O O . VAL A 1 140 ? 16.375 4.763 36.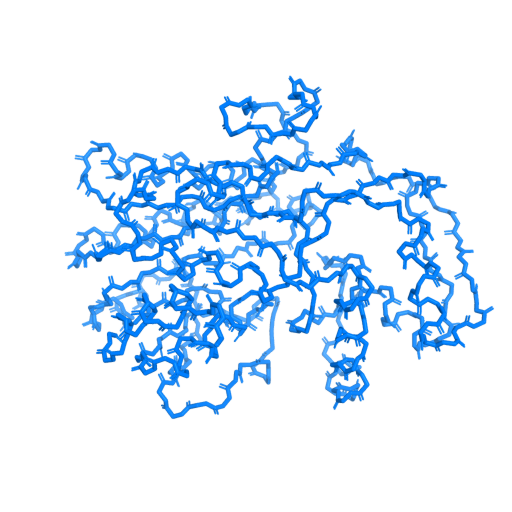442 1.00 13.06 104 VAL A O 1
ATOM 876 N N . ASN A 1 141 ? 16.121 6.988 36.561 1.00 12.77 105 ASN A N 1
ATOM 877 C CA . ASN A 1 141 ? 17.559 7.239 36.631 1.00 12.90 105 ASN A CA 1
ATOM 878 C C . ASN A 1 141 ? 18.153 6.972 37.999 1.00 12.95 105 ASN A C 1
ATOM 879 O O . ASN A 1 141 ? 19.304 6.555 38.075 1.00 13.28 105 ASN A O 1
ATOM 884 N N . GLY A 1 142 ? 17.366 7.181 39.062 1.00 12.12 106 GLY A N 1
ATOM 885 C CA . GLY A 1 142 ? 17.811 6.972 40.422 1.00 11.44 106 GLY A CA 1
ATOM 886 C C . GLY A 1 142 ? 17.487 5.588 40.955 1.00 11.08 106 GLY A C 1
ATOM 887 O O . GLY A 1 142 ? 18.388 4.792 41.252 1.00 10.38 106 GLY A O 1
ATOM 888 N N . LEU A 1 143 ? 16.195 5.293 41.091 1.00 11.10 107 LEU A N 1
ATOM 889 C CA . LEU A 1 143 ? 15.790 4.009 41.642 1.00 10.94 107 LEU A CA 1
ATOM 890 C C . LEU A 1 143 ? 16.165 2.880 40.670 1.00 11.16 107 LEU A C 1
ATOM 891 O O . LEU A 1 143 ? 16.516 1.787 41.097 1.00 11.11 107 LEU A O 1
ATOM 896 N N . GLY A 1 144 ? 16.142 3.162 39.375 1.00 11.08 108 GLY A N 1
ATOM 897 C CA . GLY A 1 144 ? 16.526 2.171 38.365 1.00 11.32 108 GLY A CA 1
ATOM 898 C C . GLY A 1 144 ? 17.983 1.721 38.458 1.00 11.43 108 GLY A C 1
ATOM 899 O O . GLY A 1 144 ? 18.267 0.515 38.487 1.00 11.01 108 GLY A O 1
ATOM 900 N N . ILE A 1 145 ? 18.913 2.676 38.544 1.00 11.31 109 ILE A N 1
ATOM 901 C CA . ILE A 1 145 ? 20.325 2.304 38.680 1.00 11.44 109 ILE A CA 1
ATOM 902 C C . ILE A 1 145 ? 20.583 1.639 40.037 1.00 11.52 109 ILE A C 1
ATOM 903 O O . ILE A 1 145 ? 21.409 0.702 40.131 1.00 11.08 109 ILE A O 1
ATOM 908 N N . LEU A 1 146 ? 19.876 2.092 41.073 1.00 11.13 110 LEU A N 1
ATOM 909 C CA . LEU A 1 146 ? 20.031 1.492 42.380 1.00 11.81 110 LEU A CA 1
ATOM 910 C C . LEU A 1 146 ? 19.657 0.018 42.357 1.00 11.32 110 LEU A C 1
ATOM 911 O O . LEU A 1 146 ? 20.410 -0.819 42.880 1.00 11.37 110 LEU A O 1
ATOM 916 N N . LYS A 1 147 ? 18.524 -0.309 41.740 1.00 11.11 111 LYS A N 1
ATOM 917 C CA . LYS A 1 147 ? 18.094 -1.712 41.657 1.00 11.37 111 LYS A CA 1
ATOM 918 C C . LYS A 1 147 ? 19.093 -2.562 40.864 1.00 11.00 111 LYS A C 1
ATOM 919 O O . LYS A 1 147 ? 19.454 -3.659 41.286 1.00 10.73 111 LYS A O 1
ATOM 925 N N . VAL A 1 148 ? 19.557 -2.038 39.738 1.00 10.71 112 VAL A N 1
ATOM 926 C CA . VAL A 1 148 ? 20.481 -2.771 38.872 1.00 10.80 112 VAL A CA 1
ATOM 927 C C . VAL A 1 148 ? 21.799 -3.018 39.630 1.00 10.94 112 VAL A C 1
ATOM 928 O O . VAL A 1 148 ? 22.342 -4.132 39.590 1.00 10.86 112 VAL A O 1
ATOM 932 N N . LEU A 1 149 ? 22.280 -1.996 40.324 1.00 11.05 113 LEU A N 1
ATOM 933 C CA . LEU A 1 149 ? 23.435 -2.136 41.221 1.00 11.59 113 LEU A CA 1
ATOM 934 C C . LEU A 1 149 ? 23.215 -3.169 42.322 1.00 12.06 113 LEU A C 1
ATOM 935 O O . LEU A 1 149 ? 24.128 -3.944 42.623 1.00 12.41 113 LEU A O 1
ATOM 940 N N . GLU A 1 150 ? 22.022 -3.195 42.919 1.00 12.26 114 GLU A N 1
ATOM 941 C CA . GLU A 1 150 ? 21.738 -4.171 43.981 1.00 12.49 114 GLU A CA 1
ATOM 942 C C . GLU A 1 150 ? 21.820 -5.626 43.499 1.00 12.93 114 GLU A C 1
ATOM 943 O O . GLU A 1 150 ? 22.369 -6.474 44.206 1.00 12.53 114 GLU A O 1
ATOM 949 N N . TYR A 1 151 ? 21.297 -5.896 42.304 1.00 12.70 115 TYR A N 1
ATOM 950 C CA . TYR A 1 151 ? 21.386 -7.233 41.702 1.00 13.27 115 TYR A CA 1
ATOM 951 C C . TYR A 1 151 ? 22.798 -7.599 41.253 1.00 12.88 115 TYR A C 1
ATOM 952 O O . TYR A 1 151 ? 23.227 -8.747 41.424 1.00 12.20 115 TYR A O 1
ATOM 961 N N . ALA A 1 152 ? 23.527 -6.618 40.717 1.00 12.94 116 ALA A N 1
ATOM 962 C CA . ALA A 1 152 ? 24.929 -6.814 40.392 1.00 13.00 116 ALA A CA 1
ATOM 963 C C . ALA A 1 152 ? 25.732 -7.188 41.635 1.00 13.81 116 ALA A C 1
ATOM 964 O O . ALA A 1 152 ? 26.622 -8.030 41.554 1.00 13.67 116 ALA A O 1
ATOM 966 N N . GLN A 1 153 ? 25.405 -6.595 42.783 1.00 14.37 117 GLN A N 1
ATOM 967 C CA . GLN A 1 153 ? 26.065 -6.959 44.050 1.00 15.62 117 GLN A CA 1
ATOM 968 C C . GLN A 1 153 ? 25.789 -8.413 44.418 1.00 15.94 117 GLN A C 1
ATOM 969 O O . GLN A 1 153 ? 26.686 -9.105 44.875 1.00 15.78 117 GLN A O 1
ATOM 975 N N . LEU A 1 154 ? 24.537 -8.847 44.261 1.00 15.82 118 LEU A N 1
ATOM 976 C CA . LEU A 1 154 ? 24.148 -10.219 44.597 1.00 16.62 118 LEU A CA 1
ATOM 977 C C . LEU A 1 154 ? 24.900 -11.279 43.788 1.00 17.18 118 LEU A C 1
ATOM 978 O O . LEU A 1 154 ? 25.350 -12.266 44.355 1.00 17.72 118 LEU A O 1
ATOM 983 N N . VAL A 1 155 ? 25.045 -11.073 42.489 1.00 17.19 119 VAL A N 1
ATOM 984 C CA . VAL A 1 155 ? 25.690 -12.075 41.627 1.00 18.34 119 VAL A CA 1
ATOM 985 C C . VAL A 1 155 ? 27.211 -11.911 41.509 1.00 18.76 119 VAL A C 1
ATOM 986 O O . VAL A 1 155 ? 27.903 -12.891 41.259 1.00 19.15 119 VAL A O 1
ATOM 990 N N . GLY A 1 156 ? 27.713 -10.687 41.682 1.00 18.88 120 GLY A N 1
ATOM 991 C CA . GLY A 1 156 ? 29.126 -10.373 41.481 1.00 19.29 120 GLY A CA 1
ATOM 992 C C . GLY A 1 156 ? 29.407 -10.140 40.000 1.00 19.63 120 GLY A C 1
ATOM 993 O O . GLY A 1 156 ? 28.958 -10.913 39.157 1.00 21.10 120 GLY A O 1
ATOM 994 N N . VAL A 1 157 ? 30.119 -9.064 39.675 1.00 19.05 121 VAL A N 1
ATOM 995 C CA . VAL A 1 157 ? 30.477 -8.755 38.282 1.00 18.83 121 VAL A CA 1
ATOM 996 C C . VAL A 1 157 ? 31.966 -8.413 38.156 1.00 18.59 121 VAL A C 1
ATOM 997 O O . VAL A 1 157 ? 32.585 -7.997 39.140 1.00 18.63 121 VAL A O 1
ATOM 1001 N N A GLU A 1 158 ? 32.570 -8.674 36.999 0.60 19.30 122 GLU A N 1
ATOM 1002 N N B GLU A 1 158 ? 32.473 -8.510 36.921 0.40 18.27 122 GLU A N 1
ATOM 1003 C CA A GLU A 1 158 ? 33.974 -8.276 36.769 0.60 19.69 122 GLU A CA 1
ATOM 1004 C CA B GLU A 1 158 ? 33.814 -8.036 36.539 0.40 17.96 122 GLU A CA 1
ATOM 1005 C C A GLU A 1 158 ? 34.083 -6.763 36.618 0.60 18.07 122 GLU A C 1
ATOM 1006 C C B GLU A 1 158 ? 33.864 -6.533 36.244 0.40 17.07 122 GLU A C 1
ATOM 1007 O O A GLU A 1 158 ? 35.098 -6.155 36.959 0.60 18.15 122 GLU A O 1
ATOM 1008 O O B GLU A 1 158 ? 34.877 -5.895 36.541 0.40 16.91 122 GLU A O 1
ATOM 1019 N N A ARG A 1 159 ? 33.011 -6.154 36.062 0.50 16.30 123 ARG A N 1
ATOM 1020 N N B ARG A 1 159 ? 32.824 -5.952 35.639 0.50 15.83 123 ARG A N 1
ATOM 1021 C CA A ARG A 1 159 ? 32.877 -4.692 35.880 0.50 15.38 123 ARG A CA 1
ATOM 1022 C CA B ARG A 1 159 ? 32.799 -4.519 35.566 0.50 15.61 123 ARG A CA 1
ATOM 1023 C C A ARG A 1 159 ? 31.403 -4.197 35.709 0.50 14.67 123 ARG A C 1
ATOM 1024 C C B ARG A 1 159 ? 31.363 -4.103 35.558 0.50 14.73 123 ARG A C 1
ATOM 1025 O O A ARG A 1 159 ? 30.587 -4.893 35.091 0.50 14.11 123 ARG A O 1
ATOM 1026 O O B ARG A 1 159 ? 30.517 -4.780 34.960 0.50 14.13 123 ARG A O 1
ATOM 1041 N N . PHE A 1 160 ? 31.105 -3.001 36.247 1.00 14.23 124 PHE A N 1
ATOM 1042 C CA . PHE A 1 160 ? 29.822 -2.288 36.130 1.00 13.70 124 PHE A CA 1
ATOM 1043 C C . PHE A 1 160 ? 30.145 -0.913 35.541 1.00 13.54 124 PHE A C 1
ATOM 1044 O O . PHE A 1 160 ? 30.692 -0.043 36.233 1.00 13.46 124 PHE A O 1
ATOM 1052 N N . VAL A 1 161 ? 29.805 -0.715 34.274 1.00 13.52 125 VAL A N 1
ATOM 1053 C CA . VAL A 1 161 ? 30.134 0.509 33.567 1.00 13.91 125 VAL A CA 1
ATOM 1054 C C . VAL A 1 161 ? 28.858 1.318 33.341 1.00 13.86 125 VAL A C 1
ATOM 1055 O O . VAL A 1 161 ? 27.909 0.825 32.711 1.00 13.04 125 VAL A O 1
ATOM 1059 N N . TYR A 1 162 ? 28.864 2.555 33.847 1.00 13.21 126 TYR A N 1
ATOM 1060 C CA . TYR A 1 162 ? 27.698 3.429 33.847 1.00 13.21 126 TYR A CA 1
ATOM 1061 C C . TYR A 1 162 ? 27.908 4.619 32.910 1.00 13.97 126 TYR A C 1
ATOM 1062 O O . TYR A 1 162 ? 28.955 5.285 32.973 1.00 14.71 126 TYR A O 1
ATOM 1071 N N . SER A 1 163 ? 26.912 4.888 32.062 1.00 13.46 127 SER A N 1
ATOM 1072 C CA . SER A 1 163 ? 26.934 6.029 31.158 1.00 13.53 127 SER A CA 1
ATOM 1073 C C . SER A 1 163 ? 26.398 7.271 31.864 1.00 13.43 127 SER A C 1
ATOM 1074 O O . SER A 1 163 ? 25.197 7.570 31.814 1.00 12.80 127 SER A O 1
ATOM 1077 N N . SER A 1 164 ? 27.312 7.979 32.530 1.00 13.16 128 SER A N 1
ATOM 1078 C CA . SER A 1 164 ? 27.057 9.310 33.059 1.00 13.51 128 SER A CA 1
ATOM 1079 C C . SER A 1 164 ? 27.129 10.337 31.902 1.00 14.03 128 SER A C 1
ATOM 1080 O O . SER A 1 164 ? 27.231 9.952 30.723 1.00 13.08 128 SER A O 1
ATOM 1083 N N . SER A 1 165 ? 27.095 11.627 32.252 1.00 14.35 129 SER A N 1
ATOM 1084 C CA . SER A 1 165 ? 27.013 12.708 31.291 1.00 15.73 129 SER A CA 1
ATOM 1085 C C . SER A 1 165 ? 27.877 13.921 31.651 1.00 16.62 129 SER A C 1
ATOM 1086 O O . SER A 1 165 ? 27.818 14.417 32.783 1.00 15.88 129 SER A O 1
ATOM 1089 N N . GLY A 1 166 ? 28.623 14.432 30.667 1.00 18.48 130 GLY A N 1
ATOM 1090 C CA . GLY A 1 166 ? 29.374 15.696 30.820 1.00 19.37 130 GLY A CA 1
ATOM 1091 C C . GLY A 1 166 ? 28.481 16.839 31.268 1.00 21.06 130 GLY A C 1
ATOM 1092 O O . GLY A 1 166 ? 28.753 17.505 32.280 1.00 21.76 130 GLY A O 1
ATOM 1103 N N . GLY A 1 168 ? 25.714 16.600 32.769 1.00 22.78 132 GLY A N 1
ATOM 1104 C CA . GLY A 1 168 ? 25.196 16.293 34.089 1.00 22.10 132 GLY A CA 1
ATOM 1105 C C . GLY A 1 168 ? 26.070 16.627 35.281 1.00 22.33 132 GLY A C 1
ATOM 1106 O O . GLY A 1 168 ? 25.542 16.846 36.376 1.00 22.63 132 GLY A O 1
ATOM 1107 N N . VAL A 1 169 ? 27.392 16.635 35.099 1.00 20.32 133 VAL A N 1
ATOM 1108 C CA . VAL A 1 169 ? 28.328 16.831 36.225 1.00 19.40 133 VAL A CA 1
ATOM 1109 C C . VAL A 1 169 ? 29.166 18.117 36.188 1.00 19.00 133 VAL A C 1
ATOM 1110 O O . VAL A 1 169 ? 29.809 18.449 37.190 1.00 19.15 133 VAL A O 1
ATOM 1114 N N . TYR A 1 170 ? 29.188 18.819 35.054 1.00 18.46 134 TYR A N 1
ATOM 1115 C CA . TYR A 1 170 ? 29.964 20.054 34.919 1.00 17.93 134 TYR A CA 1
ATOM 1116 C C . TYR A 1 170 ? 28.970 21.214 34.874 1.00 18.74 134 TYR A C 1
ATOM 1117 O O . TYR A 1 170 ? 27.971 21.168 34.136 1.00 19.35 134 TYR A O 1
ATOM 1126 N N . GLY A 1 171 ? 29.232 22.239 35.685 1.00 18.33 135 GLY A N 1
ATOM 1127 C CA . GLY A 1 171 ? 28.347 23.387 35.816 1.00 18.84 135 GLY A CA 1
ATOM 1128 C C . GLY A 1 171 ? 28.934 24.664 35.247 1.00 19.19 135 GLY A C 1
ATOM 1129 O O . GLY A 1 171 ? 30.014 24.660 34.648 1.00 18.27 135 GLY A O 1
ATOM 1130 N N . LEU A 1 172 ? 28.211 25.762 35.445 1.00 20.26 136 LEU A N 1
ATOM 1131 C CA . LEU A 1 172 ? 28.703 27.105 35.080 1.00 20.69 136 LEU A CA 1
ATOM 1132 C C . LEU A 1 172 ? 29.964 27.491 35.870 1.00 20.99 136 LEU A C 1
ATOM 1133 O O . LEU A 1 172 ? 30.768 28.292 35.403 1.00 21.02 136 LEU A O 1
ATOM 1138 N N . ASP A 1 173 ? 30.112 26.901 37.059 1.00 20.85 137 ASP A N 1
ATOM 1139 C CA . ASP A 1 173 ? 31.306 27.038 37.906 1.00 21.53 137 ASP A CA 1
ATOM 1140 C C . ASP A 1 173 ? 32.448 26.069 37.555 1.00 21.40 137 ASP A C 1
ATOM 1141 O O . ASP A 1 173 ? 33.485 26.108 38.201 1.00 21.64 137 ASP A O 1
ATOM 1146 N N . SER A 1 174 ? 32.269 25.211 36.546 1.00 20.64 138 SER A N 1
ATOM 1147 C CA . SER A 1 174 ? 33.326 24.322 36.067 1.00 19.92 138 SER A CA 1
ATOM 1148 C C . SER A 1 174 ? 34.092 25.007 34.933 1.00 20.52 138 SER A C 1
ATOM 1149 O O . SER A 1 174 ? 33.483 25.593 34.043 1.00 20.08 138 SER A O 1
ATOM 1152 N N . LYS A 1 175 ? 35.400 24.894 34.944 1.00 21.06 139 LYS A N 1
ATOM 1153 C CA . LYS A 1 175 ? 36.238 25.484 33.906 1.00 22.49 139 LYS A CA 1
ATOM 1154 C C . LYS A 1 175 ? 36.343 24.675 32.605 1.00 22.21 139 LYS A C 1
ATOM 1155 O O . LYS A 1 175 ? 36.582 23.467 32.636 1.00 22.35 139 LYS A O 1
ATOM 1161 N N . ILE A 1 176 ? 36.191 25.334 31.484 1.00 22.47 140 ILE A N 1
ATOM 1162 C CA . ILE A 1 176 ? 36.308 24.705 30.180 1.00 23.44 140 ILE A CA 1
ATOM 1163 C C . ILE A 1 176 ? 37.779 24.811 29.767 1.00 23.15 140 ILE A C 1
ATOM 1164 O O . ILE A 1 176 ? 38.345 25.860 29.913 1.00 22.23 140 ILE A O 1
ATOM 1169 N N . PRO A 1 177 ? 38.473 23.740 29.233 1.00 21.82 141 PRO A N 1
ATOM 1170 C CA . PRO A 1 177 ? 37.749 22.475 29.070 1.00 21.18 141 PRO A CA 1
ATOM 1171 C C . PRO A 1 177 ? 37.584 21.609 30.346 1.00 20.05 141 PRO A C 1
ATOM 1172 O O . PRO A 1 177 ? 38.478 21.568 31.191 1.00 18.97 141 PRO A O 1
ATOM 1176 N N . PHE A 1 178 ? 36.442 20.967 30.466 1.00 18.99 142 PHE A N 1
ATOM 1177 C CA . PHE A 1 178 ? 36.136 20.152 31.610 1.00 18.32 142 PHE A CA 1
ATOM 1178 C C . PHE A 1 178 ? 37.051 18.993 31.964 1.00 18.15 142 PHE A C 1
ATOM 1179 O O . PHE A 1 178 ? 37.185 18.061 31.193 1.00 18.43 142 PHE A O 1
ATOM 1187 N N . GLU A 1 179 ? 37.680 19.079 33.125 1.00 18.61 143 GLU A N 1
ATOM 1188 C CA . GLU A 1 179 ? 38.473 17.996 33.695 1.00 18.77 143 GLU A CA 1
ATOM 1189 C C . GLU A 1 179 ? 37.683 17.313 34.800 1.00 18.18 143 GLU A C 1
ATOM 1190 O O . GLU A 1 179 ? 36.886 17.958 35.494 1.00 18.16 143 GLU A O 1
ATOM 1196 N N . GLU A 1 180 ? 37.947 16.024 34.989 1.00 17.43 144 GLU A N 1
ATOM 1197 C CA . GLU A 1 180 ? 37.072 15.147 35.800 1.00 17.86 144 GLU A CA 1
ATOM 1198 C C . GLU A 1 180 ? 36.939 15.466 37.289 1.00 18.92 144 GLU A C 1
ATOM 1199 O O . GLU A 1 180 ? 35.926 15.120 37.905 1.00 18.25 144 GLU A O 1
ATOM 1205 N N . HIS A 1 181 ? 37.929 16.149 37.860 1.00 18.96 145 HIS A N 1
ATOM 1206 C CA . HIS A 1 181 ? 37.897 16.540 39.257 1.00 19.26 145 HIS A CA 1
ATOM 1207 C C . HIS A 1 181 ? 36.979 17.738 39.476 1.00 18.97 145 HIS A C 1
ATOM 1208 O O . HIS A 1 181 ? 36.541 17.966 40.602 1.00 19.96 145 HIS A O 1
ATOM 1215 N N . ASP A 1 182 ? 36.681 18.493 38.413 1.00 18.20 146 ASP A N 1
ATOM 1216 C CA . ASP A 1 182 ? 36.075 19.823 38.515 1.00 18.26 146 ASP A CA 1
ATOM 1217 C C . ASP A 1 182 ? 34.557 19.784 38.299 1.00 18.41 146 ASP A C 1
ATOM 1218 O O . ASP A 1 182 ? 34.015 20.521 37.478 1.00 18.09 146 ASP A O 1
ATOM 1223 N N . ILE A 1 183 ? 33.886 18.926 39.064 1.00 18.53 147 ILE A N 1
ATOM 1224 C CA . ILE A 1 183 ? 32.434 18.756 38.970 1.00 18.16 147 ILE A CA 1
ATOM 1225 C C . ILE A 1 183 ? 31.678 19.867 39.707 1.00 17.29 147 ILE A C 1
ATOM 1226 O O . ILE A 1 183 ? 32.258 20.636 40.487 1.00 16.09 147 ILE A O 1
ATOM 1231 N N . SER A 1 184 ? 30.384 19.959 39.420 1.00 16.13 148 SER A N 1
ATOM 1232 C CA . SER A 1 184 ? 29.498 20.950 40.020 1.00 15.60 148 SER A CA 1
ATOM 1233 C C . SER A 1 184 ? 28.290 20.243 40.629 1.00 15.46 148 SER A C 1
ATOM 1234 O O . SER A 1 184 ? 27.888 19.186 40.142 1.00 15.30 148 SER A O 1
ATOM 1237 N N . ILE A 1 185 ? 27.679 20.864 41.627 1.00 14.87 149 ILE A N 1
ATOM 1238 C CA . ILE A 1 185 ? 26.466 20.399 42.253 1.00 14.89 149 ILE A CA 1
ATOM 1239 C C . ILE A 1 185 ? 25.324 21.439 41.970 1.00 14.82 149 ILE A C 1
ATOM 1240 O O . ILE A 1 185 ? 24.285 21.396 42.557 1.00 14.40 149 ILE A O 1
ATOM 1245 N N . SER A 1 186 ? 25.580 22.370 41.060 1.00 13.90 150 SER A N 1
ATOM 1246 C CA . SER A 1 186 ? 24.620 23.370 40.716 1.00 13.72 150 SER A CA 1
ATOM 1247 C C . SER A 1 186 ? 24.209 23.147 39.270 1.00 13.59 150 SER A C 1
ATOM 1248 O O . SER A 1 186 ? 24.833 23.626 38.383 1.00 12.80 150 SER A O 1
ATOM 1251 N N . LEU A 1 187 ? 23.157 22.368 39.108 1.00 13.57 151 LEU A N 1
ATOM 1252 C CA . LEU A 1 187 ? 22.630 21.957 37.827 1.00 13.42 151 LEU A CA 1
ATOM 1253 C C . LEU A 1 187 ? 21.343 22.564 37.355 1.00 13.54 151 LEU A C 1
ATOM 1254 O O . LEU A 1 187 ? 20.642 23.171 38.118 1.00 13.53 151 LEU A O 1
ATOM 1259 N N . HIS A 1 188 ? 21.061 22.399 36.084 1.00 13.34 152 HIS A N 1
ATOM 1260 C CA . HIS A 1 188 ? 19.981 23.038 35.397 1.00 13.16 152 HIS A CA 1
ATOM 1261 C C . HIS A 1 188 ? 18.755 22.242 34.933 1.00 12.98 152 HIS A C 1
ATOM 1262 O O . HIS A 1 188 ? 17.783 22.814 34.526 1.00 12.52 152 HIS A O 1
ATOM 1269 N N . THR A 1 189 ? 18.831 20.914 34.983 1.00 12.65 153 THR A N 1
ATOM 1270 C CA . THR A 1 189 ? 17.669 20.061 34.726 1.00 12.37 153 THR A CA 1
ATOM 1271 C C . THR A 1 189 ? 17.685 18.861 35.674 1.00 12.09 153 THR A C 1
ATOM 1272 O O . THR A 1 189 ? 18.742 18.490 36.184 1.00 11.26 153 THR A O 1
ATOM 1276 N N . PRO A 1 190 ? 16.518 18.227 35.874 1.00 11.97 154 PRO A N 1
ATOM 1277 C CA . PRO A 1 190 ? 16.501 16.987 36.661 1.00 12.06 154 PRO A CA 1
ATOM 1278 C C . PRO A 1 190 ? 17.317 15.841 36.032 1.00 11.99 154 PRO A C 1
ATOM 1279 O O . PRO A 1 190 ? 17.854 15.009 36.761 1.00 12.47 154 PRO A O 1
ATOM 1283 N N . TYR A 1 191 ? 17.444 15.829 34.709 1.00 12.18 155 TYR A N 1
ATOM 1284 C CA . TYR A 1 191 ? 18.297 14.859 34.012 1.00 12.54 155 TYR A CA 1
ATOM 1285 C C . TYR A 1 191 ? 19.770 14.991 34.450 1.00 12.48 155 TYR A C 1
ATOM 1286 O O . TYR A 1 191 ? 20.448 13.990 34.722 1.00 12.78 155 TYR A O 1
ATOM 1295 N N . GLN A 1 192 ? 20.245 16.226 34.528 1.00 12.44 156 GLN A N 1
ATOM 1296 C CA . GLN A 1 192 ? 21.617 16.494 34.975 1.00 12.48 156 GLN A CA 1
ATOM 1297 C C . GLN A 1 192 ? 21.778 15.996 36.408 1.00 11.98 156 GLN A C 1
ATOM 1298 O O . GLN A 1 192 ? 22.740 15.300 36.721 1.00 11.94 156 GLN A O 1
ATOM 1304 N N . VAL A 1 193 ? 20.797 16.312 37.254 1.00 11.67 157 VAL A N 1
ATOM 1305 C CA . VAL A 1 193 ? 20.800 15.886 38.644 1.00 11.55 157 VAL A CA 1
ATOM 1306 C C . VAL A 1 193 ? 20.915 14.363 38.731 1.00 11.36 157 VAL A C 1
ATOM 1307 O O . VAL A 1 193 ? 21.727 13.835 39.509 1.00 11.64 157 VAL A O 1
ATOM 1311 N N . THR A 1 194 ? 20.081 13.661 37.971 1.00 11.08 158 THR A N 1
ATOM 1312 C CA . THR A 1 194 ? 20.014 12.217 38.110 1.00 10.99 158 THR A CA 1
ATOM 1313 C C . THR A 1 194 ? 21.143 11.492 37.383 1.00 11.17 158 THR A C 1
ATOM 1314 O O . THR A 1 194 ? 21.453 10.360 37.736 1.00 10.73 158 THR A O 1
ATOM 1318 N N . LYS A 1 195 ? 21.772 12.133 36.401 1.00 11.31 159 LYS A N 1
ATOM 1319 C CA . LYS A 1 195 ? 23.014 11.580 35.840 1.00 11.91 159 LYS A CA 1
ATOM 1320 C C . LYS A 1 195 ? 24.119 11.560 36.888 1.00 11.69 159 LYS A C 1
ATOM 1321 O O . LYS A 1 195 ? 24.808 10.564 37.023 1.00 11.52 159 LYS A O 1
ATOM 1327 N N . LEU A 1 196 ? 24.269 12.655 37.624 1.00 11.66 160 LEU A N 1
ATOM 1328 C CA . LEU A 1 196 ? 25.235 12.708 38.732 1.00 11.82 160 LEU A CA 1
ATOM 1329 C C . LEU A 1 196 ? 24.870 11.708 39.842 1.00 11.59 160 LEU A C 1
ATOM 1330 O O . LEU A 1 196 ? 25.741 11.014 40.367 1.00 11.27 160 LEU A O 1
ATOM 1335 N N . LEU A 1 197 ? 23.578 11.627 40.172 1.00 11.41 161 LEU A N 1
ATOM 1336 C CA . LEU A 1 197 ? 23.087 10.634 41.136 1.00 11.39 161 LEU A CA 1
ATOM 1337 C C . LEU A 1 197 ? 23.564 9.221 40.823 1.00 11.25 161 LEU A C 1
ATOM 1338 O O . LEU A 1 197 ? 23.909 8.485 41.733 1.00 11.93 161 LEU A O 1
ATOM 1343 N N . GLY A 1 198 ? 23.573 8.839 39.550 1.00 11.40 162 GLY A N 1
ATOM 1344 C CA . GLY A 1 198 ? 24.104 7.545 39.140 1.00 11.32 162 GLY A CA 1
ATOM 1345 C C . GLY A 1 198 ? 25.547 7.333 39.596 1.00 11.67 162 GLY A C 1
ATOM 1346 O O . GLY A 1 198 ? 25.891 6.268 40.135 1.00 11.28 162 GLY A O 1
ATOM 1347 N N . GLU A 1 199 ? 26.392 8.347 39.392 1.00 11.86 163 GLU A N 1
ATOM 1348 C CA . GLU A 1 199 ? 27.780 8.280 39.878 1.00 12.06 163 GLU A CA 1
ATOM 1349 C C . GLU A 1 199 ? 27.847 8.190 41.396 1.00 11.80 163 GLU A C 1
ATOM 1350 O O . GLU A 1 199 ? 28.702 7.500 41.951 1.00 12.60 163 GLU A O 1
ATOM 1356 N N . LEU A 1 200 ? 26.957 8.901 42.079 1.00 11.56 164 LEU A N 1
ATOM 1357 C CA . LEU A 1 200 ? 26.907 8.840 43.529 1.00 11.32 164 LEU A CA 1
ATOM 1358 C C . LEU A 1 200 ? 26.678 7.402 43.986 1.00 11.24 164 LEU A C 1
ATOM 1359 O O . LEU A 1 200 ? 27.374 6.927 44.889 1.00 10.75 164 LEU A O 1
ATOM 1364 N N . TYR A 1 201 ? 25.748 6.699 43.329 1.00 11.03 165 TYR A N 1
ATOM 1365 C CA . TYR A 1 201 ? 25.468 5.293 43.681 1.00 10.89 165 TYR A CA 1
ATOM 1366 C C . TYR A 1 201 ? 26.567 4.324 43.238 1.00 10.90 165 TYR A C 1
ATOM 1367 O O . TYR A 1 201 ? 26.916 3.431 43.995 1.00 10.84 165 TYR A O 1
ATOM 1376 N N . THR A 1 202 ? 27.119 4.471 42.037 1.00 11.15 166 THR A N 1
ATOM 1377 C CA . THR A 1 202 ? 28.211 3.556 41.636 1.00 11.20 166 THR A CA 1
ATOM 1378 C C . THR A 1 202 ? 29.412 3.707 42.592 1.00 11.11 166 THR A C 1
ATOM 1379 O O . THR A 1 202 ? 29.984 2.715 43.012 1.00 11.35 166 THR A O 1
ATOM 1383 N N . ASN A 1 203 ? 29.746 4.943 42.967 1.00 11.34 167 ASN A N 1
ATOM 1384 C CA . ASN A 1 203 ? 30.848 5.215 43.892 1.00 11.65 167 ASN A CA 1
ATOM 1385 C C . ASN A 1 203 ? 30.576 4.618 45.266 1.00 12.14 167 ASN A C 1
ATOM 1386 O O . ASN A 1 203 ? 31.477 4.058 45.888 1.00 12.27 167 ASN A O 1
ATOM 1391 N N . TYR A 1 204 ? 29.325 4.707 45.710 1.00 12.19 168 TYR A N 1
ATOM 1392 C CA . TYR A 1 204 ? 28.899 4.065 46.946 1.00 12.29 168 TYR A CA 1
ATOM 1393 C C . TYR A 1 204 ? 29.117 2.556 46.906 1.00 12.55 168 TYR A C 1
ATOM 1394 O O . TYR A 1 204 ? 29.716 1.990 47.822 1.00 12.73 168 TYR A O 1
ATOM 1403 N N . PHE A 1 205 ? 28.655 1.894 45.852 1.00 12.94 169 PHE A N 1
ATOM 1404 C CA . PHE A 1 205 ? 28.844 0.439 45.754 1.00 13.06 169 PHE A CA 1
ATOM 1405 C C . PHE A 1 205 ? 30.335 0.058 45.683 1.00 14.11 169 PHE A C 1
ATOM 1406 O O . PHE A 1 205 ? 30.755 -0.936 46.277 1.00 13.79 169 PHE A O 1
ATOM 1414 N N . HIS A 1 206 ? 31.129 0.873 44.992 1.00 14.73 170 HIS A N 1
ATOM 1415 C CA . HIS A 1 206 ? 32.571 0.711 44.985 1.00 15.11 170 HIS A CA 1
ATOM 1416 C C . HIS A 1 206 ? 33.183 0.879 46.374 1.00 15.41 170 HIS A C 1
ATOM 1417 O O . HIS A 1 206 ? 33.953 0.021 46.817 1.00 15.22 170 HIS A O 1
ATOM 1424 N N . ASN A 1 207 ? 32.818 1.961 47.061 1.00 15.03 171 ASN A N 1
ATOM 1425 C CA . ASN A 1 207 ? 33.387 2.265 48.372 1.00 15.21 171 ASN A CA 1
ATOM 1426 C C . ASN A 1 207 ? 33.032 1.256 49.460 1.00 15.54 171 ASN A C 1
ATOM 1427 O O . ASN A 1 207 ? 33.914 0.782 50.183 1.00 14.65 171 ASN A O 1
ATOM 1432 N N . LEU A 1 208 ? 31.754 0.913 49.584 1.00 15.09 172 LEU A N 1
ATOM 1433 C CA . LEU A 1 208 ? 31.351 0.002 50.647 1.00 15.20 172 LEU A CA 1
ATOM 1434 C C . LEU A 1 208 ? 31.500 -1.457 50.275 1.00 15.46 172 LEU A C 1
ATOM 1435 O O . LEU A 1 208 ? 31.939 -2.253 51.105 1.00 15.86 172 LEU A O 1
ATOM 1440 N N . TYR A 1 209 ? 31.104 -1.822 49.059 1.00 15.18 173 TYR A N 1
ATOM 1441 C CA . TYR A 1 209 ? 31.064 -3.223 48.660 1.00 15.70 173 TYR A CA 1
ATOM 1442 C C . TYR A 1 209 ? 32.129 -3.642 47.646 1.00 16.42 173 TYR A C 1
ATOM 1443 O O . TYR A 1 209 ? 32.092 -4.769 47.153 1.00 15.53 173 TYR A O 1
ATOM 1452 N N . GLU A 1 210 ? 33.077 -2.752 47.347 1.00 17.60 174 GLU A N 1
ATOM 1453 C CA . GLU A 1 210 ? 34.185 -3.058 46.424 1.00 19.33 174 GLU A CA 1
ATOM 1454 C C . GLU A 1 210 ? 33.717 -3.487 45.028 1.00 18.40 174 GLU A C 1
ATOM 1455 O O . GLU A 1 210 ? 34.400 -4.239 44.339 1.00 18.56 174 GLU A O 1
ATOM 1461 N N . MET A 1 211 ? 32.562 -2.992 44.582 1.00 17.10 175 MET A N 1
ATOM 1462 C CA . MET A 1 211 ? 32.127 -3.286 43.229 1.00 16.27 175 MET A CA 1
ATOM 1463 C C . MET A 1 211 ? 33.064 -2.551 42.259 1.00 15.86 175 MET A C 1
ATOM 1464 O O . MET A 1 211 ? 33.315 -1.364 42.433 1.00 15.20 175 MET A O 1
ATOM 1469 N N . PRO A 1 212 ? 33.579 -3.261 41.244 1.00 15.70 176 PRO A N 1
ATOM 1470 C CA . PRO A 1 212 ? 34.422 -2.618 40.235 1.00 15.32 176 PRO A CA 1
ATOM 1471 C C . PRO A 1 212 ? 33.597 -1.819 39.225 1.00 14.74 176 PRO A C 1
ATOM 1472 O O . PRO A 1 212 ? 33.181 -2.330 38.190 1.00 15.30 176 PRO A O 1
ATOM 1476 N N . ILE A 1 213 ? 33.382 -0.557 39.545 1.00 14.70 177 ILE A N 1
ATOM 1477 C CA . ILE A 1 213 ? 32.597 0.342 38.712 1.00 14.03 177 ILE A CA 1
ATOM 1478 C C . ILE A 1 213 ? 33.496 1.241 37.855 1.00 14.71 177 ILE A C 1
ATOM 1479 O O . ILE A 1 213 ? 34.671 1.469 38.184 1.00 15.10 177 ILE A O 1
ATOM 1484 N N . VAL A 1 214 ? 32.920 1.760 36.772 1.00 14.40 178 VAL A N 1
ATOM 1485 C CA . VAL A 1 214 ? 33.525 2.833 35.990 1.00 14.11 178 VAL A CA 1
ATOM 1486 C C . VAL A 1 214 ? 32.413 3.787 35.600 1.00 13.95 178 VAL A C 1
ATOM 1487 O O . VAL A 1 214 ? 31.364 3.342 35.114 1.00 13.62 178 VAL A O 1
ATOM 1491 N N . ASN A 1 215 ? 32.650 5.084 35.789 1.00 13.50 179 ASN A N 1
ATOM 1492 C CA . ASN A 1 215 ? 31.719 6.135 35.376 1.00 13.74 179 ASN A CA 1
ATOM 1493 C C . ASN A 1 215 ? 32.193 6.828 34.098 1.00 14.60 179 ASN A C 1
ATOM 1494 O O . ASN A 1 215 ? 33.142 7.627 34.127 1.00 14.66 179 ASN A O 1
ATOM 1499 N N . ALA A 1 216 ? 31.538 6.512 32.983 1.00 14.40 180 ALA A N 1
ATOM 1500 C CA . ALA A 1 216 ? 31.834 7.128 31.692 1.00 15.15 180 ALA A CA 1
ATOM 1501 C C . ALA A 1 216 ? 31.028 8.404 31.548 1.00 15.87 180 ALA A C 1
ATOM 1502 O O . ALA A 1 216 ? 29.800 8.362 31.602 1.00 16.68 180 ALA A O 1
ATOM 1504 N N . ARG A 1 217 ? 31.697 9.539 31.342 1.00 15.44 181 ARG A N 1
ATOM 1505 C CA . ARG A 1 217 ? 30.993 10.796 31.120 1.00 15.45 181 ARG A CA 1
ATOM 1506 C C . ARG A 1 217 ? 30.951 11.127 29.628 1.00 15.89 181 ARG A C 1
ATOM 1507 O O . ARG A 1 217 ? 31.933 11.659 29.061 1.00 16.11 181 ARG A O 1
ATOM 1515 N N . PHE A 1 218 ? 29.826 10.795 28.981 1.00 15.27 182 PHE A N 1
ATOM 1516 C CA . PHE A 1 218 ? 29.669 11.026 27.546 1.00 14.98 182 PHE A CA 1
ATOM 1517 C C . PHE A 1 218 ? 29.418 12.508 27.262 1.00 15.41 182 PHE A C 1
ATOM 1518 O O . PHE A 1 218 ? 28.669 13.175 27.994 1.00 14.83 182 PHE A O 1
ATOM 1526 N N . PHE A 1 219 ? 29.935 12.963 26.124 1.00 15.48 183 PHE A N 1
ATOM 1527 C CA . PHE A 1 219 ? 29.675 14.322 25.592 1.00 16.34 183 PHE A CA 1
ATOM 1528 C C . PHE A 1 219 ? 28.938 14.228 24.250 1.00 16.75 183 PHE A C 1
ATOM 1529 O O . PHE A 1 219 ? 29.530 13.702 23.346 1.00 17.77 183 PHE A O 1
ATOM 1537 N N . ASN A 1 220 ? 27.725 14.769 24.190 1.00 17.11 184 ASN A N 1
ATOM 1538 C CA . ASN A 1 220 ? 26.812 14.879 23.016 1.00 17.56 184 ASN A CA 1
ATOM 1539 C C . ASN A 1 220 ? 27.109 13.828 21.946 1.00 17.44 184 ASN A C 1
ATOM 1540 O O . ASN A 1 220 ? 27.720 14.144 20.957 1.00 16.57 184 ASN A O 1
ATOM 1545 N N . VAL A 1 221 ? 26.735 12.604 22.255 1.00 16.96 185 VAL A N 1
ATOM 1546 C CA . VAL A 1 221 ? 26.962 11.437 21.376 1.00 17.46 185 VAL A CA 1
ATOM 1547 C C . VAL A 1 221 ? 26.105 11.598 20.127 1.00 16.66 185 VAL A C 1
ATOM 1548 O O . VAL A 1 221 ? 25.021 12.086 20.226 1.00 16.19 185 VAL A O 1
ATOM 1552 N N . PHE A 1 222 ? 26.645 11.171 19.008 1.00 16.95 186 PHE A N 1
ATOM 1553 C CA . PHE A 1 222 ? 25.886 11.152 17.765 1.00 17.56 186 PHE A CA 1
ATOM 1554 C C . PHE A 1 222 ? 26.372 10.055 16.836 1.00 17.09 186 PHE A C 1
ATOM 1555 O O . PHE A 1 222 ? 27.513 9.578 16.940 1.00 16.74 186 PHE A O 1
ATOM 1563 N N . GLY A 1 223 ? 25.498 9.698 15.902 1.00 17.56 187 GLY A N 1
ATOM 1564 C CA . GLY A 1 223 ? 25.796 8.669 14.915 1.00 17.77 187 GLY A CA 1
ATOM 1565 C C . GLY A 1 223 ? 24.592 7.827 14.540 1.00 17.83 187 GLY A C 1
ATOM 1566 O O . GLY A 1 223 ? 23.475 8.082 15.015 1.00 18.00 187 GLY A O 1
ATOM 1567 N N . PRO A 1 224 ? 24.820 6.789 13.714 1.00 18.24 188 PRO A N 1
ATOM 1568 C CA . PRO A 1 224 ? 23.796 5.799 13.396 1.00 18.93 188 PRO A CA 1
ATOM 1569 C C . PRO A 1 224 ? 23.228 5.192 14.674 1.00 19.09 188 PRO A C 1
ATOM 1570 O O . PRO A 1 224 ? 23.983 4.920 15.607 1.00 19.10 188 PRO A O 1
ATOM 1574 N N . GLY A 1 225 ? 21.909 5.063 14.732 1.00 19.17 189 GLY A N 1
ATOM 1575 C CA . GLY 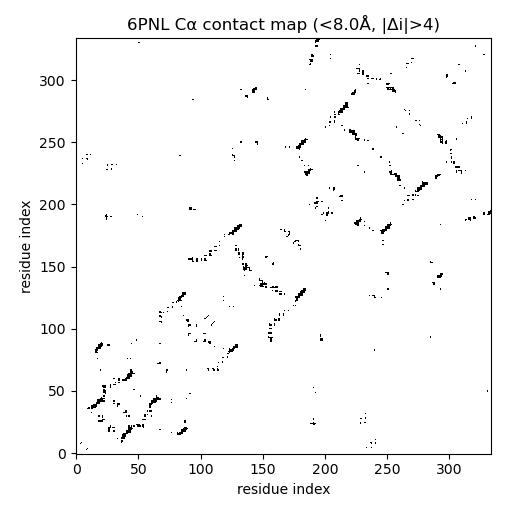A 1 225 ? 21.240 4.369 15.827 1.00 19.36 189 GLY A CA 1
ATOM 1576 C C . GLY A 1 225 ? 20.365 5.230 16.710 1.00 18.28 189 GLY A C 1
ATOM 1577 O O . GLY A 1 225 ? 19.699 4.687 17.604 1.00 17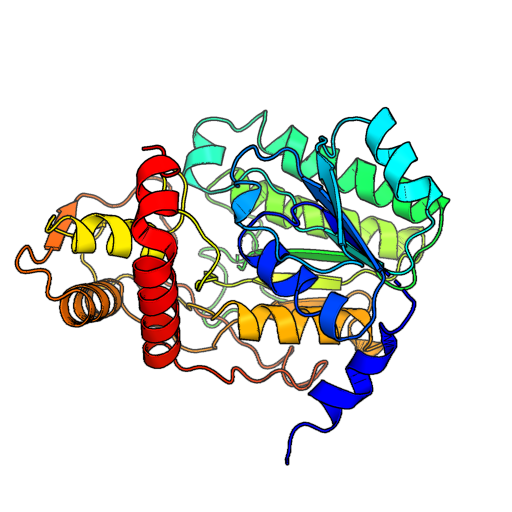.49 189 GLY A O 1
ATOM 1578 N N . GLU A 1 226 ? 20.349 6.547 16.479 1.00 17.71 190 GLU A N 1
ATOM 1579 C CA . GLU A 1 226 ? 19.399 7.434 17.162 1.00 18.21 190 GLU A CA 1
ATOM 1580 C C . GLU A 1 226 ? 18.280 7.878 16.224 1.00 18.32 190 GLU A C 1
ATOM 1581 O O . GLU A 1 226 ? 18.492 8.668 15.302 1.00 18.24 190 GLU A O 1
ATOM 1587 N N . VAL A 1 227 ? 17.081 7.377 16.503 1.00 19.44 191 VAL A N 1
ATOM 1588 C CA . VAL A 1 227 ? 15.873 7.765 15.787 1.00 20.18 191 VAL A CA 1
ATOM 1589 C C . VAL A 1 227 ? 15.462 9.152 16.282 1.00 20.75 191 VAL A C 1
ATOM 1590 O O . VAL A 1 227 ? 15.517 9.410 17.491 1.00 20.04 191 VAL A O 1
ATOM 1594 N N . PRO A 1 228 ? 15.037 10.045 15.357 1.00 21.27 192 PRO A N 1
ATOM 1595 C CA . PRO A 1 228 ? 14.585 11.394 15.752 1.00 21.35 192 PRO A CA 1
ATOM 1596 C C . PRO A 1 228 ? 13.279 11.398 16.530 1.00 21.89 192 PRO A C 1
ATOM 1597 O O . PRO A 1 228 ? 12.535 10.423 16.509 1.00 21.77 192 PRO A O 1
ATOM 1601 N N . GLY A 1 229 ? 13.013 12.507 17.202 1.00 22.19 193 GLY A N 1
ATOM 1602 C CA . GLY A 1 229 ? 11.814 12.641 18.015 1.00 22.92 193 GLY A CA 1
ATOM 1603 C C . GLY A 1 229 ? 11.845 13.842 18.930 1.00 22.97 193 GLY A C 1
ATOM 1604 O O . GLY A 1 229 ? 12.877 14.481 19.096 1.00 22.59 193 GLY A O 1
ATOM 1605 N N . LYS A 1 230 ? 10.697 14.115 19.543 1.00 24.85 194 LYS A N 1
ATOM 1606 C CA . LYS A 1 230 ? 10.476 15.317 20.360 1.00 26.84 194 LYS A CA 1
ATOM 1607 C C . LYS A 1 230 ? 11.579 15.591 21.397 1.00 25.66 194 LYS A C 1
ATOM 1608 O O . LYS A 1 230 ? 12.070 16.712 21.513 1.00 26.34 194 LYS A O 1
ATOM 1614 N N . TYR A 1 231 ? 11.953 14.553 22.138 1.00 21.77 195 TYR A N 1
ATOM 1615 C CA . TYR A 1 231 ? 12.878 14.666 23.252 1.00 20.31 195 TYR A CA 1
ATOM 1616 C C . TYR A 1 231 ? 14.307 14.209 22.903 1.00 19.51 195 TYR A C 1
ATOM 1617 O O . TYR A 1 231 ? 15.149 14.052 23.794 1.00 19.87 195 TYR A O 1
ATOM 1626 N N . ARG A 1 232 ? 14.573 13.999 21.615 1.00 18.54 196 ARG A N 1
ATOM 1627 C CA . ARG A 1 232 ? 15.868 13.510 21.134 1.00 18.45 196 ARG A CA 1
ATOM 1628 C C . ARG A 1 232 ? 16.854 14.639 20.832 1.00 18.44 196 ARG A C 1
ATOM 1629 O O . ARG A 1 232 ? 16.513 15.818 20.921 1.00 16.93 196 ARG A O 1
ATOM 1637 N N . ASN A 1 233 ? 18.082 14.256 20.492 1.00 18.80 197 ASN A N 1
ATOM 1638 C CA . ASN A 1 233 ? 19.224 15.158 20.213 1.00 18.90 197 ASN A CA 1
ATOM 1639 C C . ASN A 1 233 ? 19.043 15.940 18.904 1.00 19.43 197 ASN A C 1
ATOM 1640 O O . ASN A 1 233 ? 18.292 15.535 18.055 1.00 18.35 197 ASN A O 1
ATOM 1645 N N . VAL A 1 234 ? 19.821 17.006 18.772 1.00 19.45 198 VAL A N 1
ATOM 1646 C CA . VAL A 1 234 ? 19.702 17.921 17.640 1.00 19.48 198 VAL A CA 1
ATOM 1647 C C . VAL A 1 234 ? 20.107 17.323 16.290 1.00 19.27 198 VAL A C 1
ATOM 1648 O O . VAL A 1 234 ? 19.454 17.620 15.293 1.00 20.38 198 VAL A O 1
ATOM 1652 N N . ILE A 1 235 ? 21.170 16.515 16.240 1.00 19.44 199 ILE A N 1
ATOM 1653 C CA . ILE A 1 235 ? 21.669 15.994 14.946 1.00 19.96 199 ILE A CA 1
ATOM 1654 C C . ILE A 1 235 ? 20.653 15.098 14.214 1.00 20.15 199 ILE A C 1
ATOM 1655 O O . ILE A 1 235 ? 20.397 15.323 13.034 1.00 20.61 199 ILE A O 1
ATOM 1660 N N . PRO A 1 236 ? 20.074 14.088 14.894 1.00 20.27 200 PRO A N 1
ATOM 1661 C CA . PRO A 1 236 ? 19.065 13.292 14.169 1.00 20.26 200 PRO A CA 1
ATOM 1662 C C . PRO A 1 236 ? 17.783 14.067 13.824 1.00 20.54 200 PRO A C 1
ATOM 1663 O O . PRO A 1 236 ? 17.179 13.817 12.774 1.00 20.10 200 PRO A O 1
ATOM 1667 N N . ASN A 1 237 ? 17.372 14.983 14.695 1.00 19.60 201 ASN A N 1
ATOM 1668 C CA . ASN A 1 237 ? 16.224 15.821 14.411 1.00 20.58 201 ASN A CA 1
ATOM 1669 C C . ASN A 1 237 ? 16.485 16.735 13.207 1.00 20.36 201 ASN A C 1
ATOM 1670 O O . ASN A 1 237 ? 15.596 16.927 12.365 1.00 21.02 201 ASN A O 1
ATOM 1675 N N . PHE A 1 238 ? 17.692 17.285 13.133 1.00 20.26 202 PHE A N 1
ATOM 1676 C CA . PHE A 1 238 ? 18.080 18.124 11.998 1.00 20.61 202 PHE A CA 1
ATOM 1677 C C . PHE A 1 238 ? 18.149 17.314 10.693 1.00 21.16 202 PHE A C 1
ATOM 1678 O O . PHE A 1 238 ? 17.677 17.786 9.670 1.00 21.41 202 PHE A O 1
ATOM 1686 N N . PHE A 1 239 ? 18.718 16.114 10.726 1.00 21.41 203 PHE A N 1
ATOM 1687 C CA . PHE A 1 239 ? 18.669 15.233 9.555 1.00 22.48 203 PHE A CA 1
ATOM 1688 C C . PHE A 1 239 ? 17.229 14.979 9.088 1.00 24.29 203 PHE A C 1
ATOM 1689 O O . PHE A 1 239 ? 16.922 15.116 7.905 1.00 24.65 203 PHE A O 1
ATOM 1697 N N . TYR A 1 240 ? 16.345 14.643 10.022 1.00 26.09 204 TYR A N 1
ATOM 1698 C CA . TYR A 1 240 ? 14.944 14.352 9.695 1.00 26.86 204 TYR A CA 1
ATOM 1699 C C . TYR A 1 240 ? 14.252 15.563 9.066 1.00 27.17 204 TYR A C 1
ATOM 1700 O O . TYR A 1 240 ? 13.575 15.442 8.033 1.00 25.95 204 TYR A O 1
ATOM 1709 N N . TRP A 1 241 ? 14.426 16.727 9.684 1.00 25.87 205 TRP A N 1
ATOM 1710 C CA . TRP A 1 241 ? 13.836 17.961 9.150 1.00 25.22 205 TRP A CA 1
ATOM 1711 C C . TRP A 1 241 ? 14.468 18.375 7.815 1.00 25.73 205 TRP A C 1
ATOM 1712 O O . TRP A 1 241 ? 13.746 18.738 6.876 1.00 24.82 205 TRP A O 1
ATOM 1723 N N . ALA A 1 242 ? 15.797 18.306 7.726 1.00 24.72 206 ALA A N 1
ATOM 1724 C CA . ALA A 1 242 ? 16.500 18.624 6.487 1.00 24.70 206 ALA A CA 1
ATOM 1725 C C . ALA A 1 242 ? 16.109 17.698 5.328 1.00 26.26 206 ALA A C 1
ATOM 1726 O O . ALA A 1 242 ? 16.023 18.148 4.188 1.00 25.28 206 ALA A O 1
ATOM 1728 N N . MET A 1 243 ? 15.873 16.421 5.624 1.00 26.18 207 MET A N 1
ATOM 1729 C CA . MET A 1 243 ? 15.469 15.450 4.593 1.00 27.04 207 MET A CA 1
ATOM 1730 C C . MET A 1 243 ? 13.982 15.536 4.222 1.00 27.62 207 MET A C 1
ATOM 1731 O O . MET A 1 243 ? 13.538 14.880 3.284 1.00 30.45 207 MET A O 1
ATOM 1736 N N . ASN A 1 244 ? 13.218 16.331 4.966 1.00 27.94 208 ASN A N 1
ATOM 1737 C CA . ASN A 1 244 ? 11.865 16.751 4.594 1.00 28.37 208 ASN A CA 1
ATOM 1738 C C . ASN A 1 244 ? 11.848 18.181 4.037 1.00 28.43 208 ASN A C 1
ATOM 1739 O O . ASN A 1 244 ? 10.783 18.780 3.925 1.00 27.86 208 ASN A O 1
ATOM 1744 N N . GLN A 1 245 ? 13.024 18.699 3.668 1.00 28.15 209 GLN A N 1
ATOM 1745 C CA . GLN A 1 245 ? 13.207 20.062 3.150 1.00 29.65 209 GLN A CA 1
ATOM 1746 C C . GLN A 1 245 ? 12.614 21.161 4.038 1.00 30.46 209 GLN A C 1
ATOM 1747 O O . GLN A 1 245 ? 12.019 22.126 3.549 1.00 29.36 209 GLN A O 1
ATOM 1753 N N . GLN A 1 246 ? 12.811 21.017 5.348 1.00 31.15 210 GLN A N 1
ATOM 1754 C CA . GLN A 1 246 ? 12.329 21.996 6.327 1.00 31.21 210 GLN A CA 1
ATOM 1755 C C . GLN A 1 246 ? 13.496 22.817 6.859 1.00 29.10 210 GLN A C 1
ATOM 1756 O O . GLN A 1 246 ? 14.633 22.335 6.875 1.00 28.50 210 GLN A O 1
ATOM 1762 N N . PRO A 1 247 ? 13.231 24.074 7.266 1.00 27.08 211 PRO A N 1
ATOM 1763 C CA . PRO A 1 247 ? 14.308 24.863 7.850 1.00 27.03 211 PRO A CA 1
ATOM 1764 C C . PRO A 1 247 ? 14.713 24.305 9.226 1.00 25.54 211 PRO A C 1
ATOM 1765 O O . PRO A 1 247 ? 13.865 23.836 9.985 1.00 25.47 211 PRO A O 1
ATOM 1769 N N . LEU A 1 248 ? 16.004 24.343 9.513 1.00 24.97 212 LEU A N 1
ATOM 1770 C CA . LEU A 1 248 ? 16.536 23.824 10.773 1.00 23.99 212 LEU A CA 1
ATOM 1771 C C . LEU A 1 248 ? 16.368 24.897 11.858 1.00 24.07 212 LEU A C 1
ATOM 1772 O O . LEU A 1 248 ? 16.937 25.989 11.727 1.00 23.31 212 LEU A O 1
ATOM 1777 N N . PRO A 1 249 ? 15.576 24.598 12.916 1.00 24.33 213 PRO A N 1
ATOM 1778 C CA . PRO A 1 249 ? 15.342 25.600 13.957 1.00 24.27 213 PRO A CA 1
ATOM 1779 C C . PRO A 1 249 ? 16.505 25.670 14.938 1.00 24.90 213 PRO A C 1
ATOM 1780 O O . PRO A 1 249 ? 16.759 24.707 15.669 1.00 25.37 213 PRO A O 1
ATOM 1784 N N . ILE A 1 250 ? 17.202 26.800 14.938 1.00 25.26 214 ILE A N 1
ATOM 1785 C CA . ILE A 1 250 ? 18.322 27.053 15.848 1.00 24.68 214 ILE A CA 1
ATOM 1786 C C . ILE A 1 250 ? 17.810 27.723 17.124 1.00 24.29 214 ILE A C 1
ATOM 1787 O O . ILE A 1 250 ? 17.305 28.846 17.083 1.00 24.47 214 ILE A O 1
ATOM 1792 N N . THR A 1 251 ? 17.929 27.017 18.250 1.00 23.48 215 THR A N 1
ATOM 1793 C CA . THR A 1 251 ? 17.492 27.505 19.558 1.00 23.30 215 THR A CA 1
ATOM 1794 C C . THR A 1 251 ? 18.634 28.272 20.216 1.00 23.43 215 THR A C 1
ATOM 1795 O O . THR A 1 251 ? 19.365 27.748 21.072 1.00 23.17 215 THR A O 1
ATOM 1799 N N . GLY A 1 252 ? 18.775 29.525 19.795 1.00 23.64 216 GLY A N 1
ATOM 1800 C CA . GLY A 1 252 ? 19.891 30.384 20.191 1.00 24.07 216 GLY A CA 1
ATOM 1801 C C . GLY A 1 252 ? 20.328 31.242 19.019 1.00 24.24 216 GLY A C 1
ATOM 1802 O O . GLY A 1 252 ? 19.551 31.466 18.096 1.00 23.34 216 GLY A O 1
ATOM 1803 N N . ASP A 1 253 ? 21.562 31.731 19.056 1.00 24.83 217 ASP A N 1
ATOM 1804 C CA . ASP A 1 253 ? 22.095 32.534 17.946 1.00 25.93 217 ASP A CA 1
ATOM 1805 C C . ASP A 1 253 ? 22.978 31.739 16.978 1.00 24.91 217 ASP A C 1
ATOM 1806 O O . ASP A 1 253 ? 23.432 32.299 15.991 1.00 24.26 217 ASP A O 1
ATOM 1811 N N . GLY A 1 254 ? 23.215 30.452 17.260 1.00 22.92 218 GLY A N 1
ATOM 1812 C CA . GLY A 1 254 ? 24.040 29.605 16.397 1.00 22.38 218 GLY A CA 1
ATOM 1813 C C . GLY A 1 254 ? 25.504 29.526 16.783 1.00 21.70 218 GLY A C 1
ATOM 1814 O O . GLY A 1 254 ? 26.222 28.628 16.332 1.00 20.55 218 GLY A O 1
ATOM 1815 N N . SER A 1 255 ? 25.964 30.448 17.626 1.00 22.12 219 SER A N 1
ATOM 1816 C CA . SER A 1 255 ? 27.343 30.425 18.110 1.00 22.58 219 SER A CA 1
ATOM 1817 C C . SER A 1 255 ? 27.543 29.479 19.318 1.00 21.89 219 SER A C 1
ATOM 1818 O O . SER A 1 255 ? 28.668 29.226 19.732 1.00 21.46 219 SER A O 1
ATOM 1821 N N . GLU A 1 256 ? 26.455 28.936 19.861 1.00 21.81 220 GLU A N 1
ATOM 1822 C CA . GLU A 1 256 ? 26.536 27.933 20.933 1.00 22.01 220 GLU A CA 1
ATOM 1823 C C . GLU A 1 256 ? 27.384 26.751 20.448 1.00 20.73 220 GLU A C 1
ATOM 1824 O O . GLU A 1 256 ? 27.347 26.416 19.273 1.00 20.31 220 GLU A O 1
ATOM 1830 N N . THR A 1 257 ? 28.190 26.157 21.324 1.00 20.04 221 THR A N 1
ATOM 1831 C CA . THR A 1 257 ? 29.061 25.056 20.911 1.00 19.62 221 THR A CA 1
ATOM 1832 C C . THR A 1 257 ? 28.847 23.786 21.735 1.00 19.25 221 THR A C 1
ATOM 1833 O O . THR A 1 257 ? 28.431 23.844 22.885 1.00 18.09 221 THR A O 1
ATOM 1837 N N . ARG A 1 258 ? 29.153 22.656 21.108 1.00 19.12 222 ARG A N 1
ATOM 1838 C CA . ARG A 1 258 ? 29.138 21.353 21.756 1.00 19.75 222 ARG A CA 1
ATOM 1839 C C . ARG A 1 258 ? 30.359 20.553 21.341 1.00 19.03 222 ARG A C 1
ATOM 1840 O O . ARG A 1 258 ? 30.935 20.754 20.256 1.00 19.43 222 ARG A O 1
ATOM 1848 N N . ASP A 1 259 ? 30.752 19.651 22.228 1.00 18.78 223 ASP A N 1
ATOM 1849 C CA . ASP A 1 259 ? 31.741 18.619 21.942 1.00 18.34 223 ASP A CA 1
ATOM 1850 C C . ASP A 1 259 ? 30.953 17.383 21.537 1.00 18.49 223 ASP A C 1
ATOM 1851 O O . ASP A 1 259 ? 30.452 16.638 22.406 1.00 18.28 223 ASP A O 1
ATOM 1856 N N . TRP A 1 260 ? 30.802 17.198 20.223 1.00 17.98 224 TRP A N 1
ATOM 1857 C CA . TRP A 1 260 ? 30.051 16.055 19.662 1.00 18.14 224 TRP A CA 1
ATOM 1858 C C . TRP A 1 260 ? 30.983 14.864 19.482 1.00 17.78 224 TRP A C 1
ATOM 1859 O O . TRP A 1 260 ? 32.067 15.007 18.908 1.00 17.64 224 TRP A O 1
ATOM 1870 N N . THR A 1 261 ? 30.566 13.698 19.980 1.00 16.83 225 THR A N 1
ATOM 1871 C CA . THR A 1 261 ? 31.412 12.507 20.017 1.00 16.68 225 THR A CA 1
ATOM 1872 C C . THR A 1 261 ? 30.739 11.394 19.232 1.00 17.09 225 THR A C 1
ATOM 1873 O O . THR A 1 261 ? 29.591 11.033 19.520 1.00 17.12 225 THR A O 1
ATOM 1877 N N . PHE A 1 262 ? 31.437 10.848 18.241 1.00 16.98 226 PHE A N 1
ATOM 1878 C CA . PHE A 1 262 ? 30.851 9.831 17.386 1.00 16.92 226 PHE A CA 1
ATOM 1879 C C . PHE A 1 262 ? 30.662 8.522 18.171 1.00 17.15 226 PHE A C 1
ATOM 1880 O O . PHE A 1 262 ? 31.532 8.099 18.930 1.00 17.03 226 PHE A O 1
ATOM 1888 N N . VAL A 1 263 ? 29.511 7.894 17.982 1.00 17.53 227 VAL A N 1
ATOM 1889 C CA . VAL A 1 263 ? 29.106 6.731 18.797 1.00 17.48 227 VAL A CA 1
ATOM 1890 C C . VAL A 1 263 ? 30.110 5.562 18.798 1.00 18.09 227 VAL A C 1
ATOM 1891 O O . VAL A 1 263 ? 30.303 4.904 19.825 1.00 17.60 227 VAL A O 1
ATOM 1895 N N . GLU A 1 264 ? 30.767 5.319 17.669 1.00 18.64 228 GLU A N 1
ATOM 1896 C CA . GLU A 1 264 ? 31.766 4.241 17.594 1.00 19.54 228 GLU A CA 1
ATOM 1897 C C . GLU A 1 264 ? 33.026 4.579 18.383 1.00 18.43 228 GLU A C 1
ATOM 1898 O O . GLU A 1 264 ? 33.698 3.686 18.876 1.00 18.71 228 GLU A O 1
ATOM 1904 N N . ASP A 1 265 ? 33.337 5.865 18.539 1.00 18.25 229 ASP A N 1
ATOM 1905 C CA . ASP A 1 265 ? 34.392 6.267 19.471 1.00 18.27 229 ASP A CA 1
ATOM 1906 C C . ASP A 1 265 ? 33.939 6.022 20.919 1.00 17.82 229 ASP A C 1
ATOM 1907 O O . ASP A 1 265 ? 34.685 5.458 21.722 1.00 16.86 229 ASP A O 1
ATOM 1912 N N . ILE A 1 266 ? 32.699 6.393 21.232 1.00 17.40 230 ILE A N 1
ATOM 1913 C CA . ILE A 1 266 ? 32.144 6.119 22.561 1.00 17.13 230 ILE A CA 1
ATOM 1914 C C . ILE A 1 266 ? 32.243 4.619 22.872 1.00 16.84 230 ILE A C 1
ATOM 1915 O O . ILE A 1 266 ? 32.724 4.238 23.939 1.00 16.85 230 ILE A O 1
ATOM 1920 N N . VAL A 1 267 ? 31.827 3.780 21.928 1.00 17.13 231 VAL A N 1
ATOM 1921 C CA . VAL A 1 267 ? 31.846 2.325 22.127 1.00 17.62 231 VAL A CA 1
ATOM 1922 C C . VAL A 1 267 ? 33.245 1.774 22.397 1.00 18.31 231 VAL A C 1
ATOM 1923 O O . VAL A 1 267 ? 33.416 0.922 23.277 1.00 18.19 231 VAL A O 1
ATOM 1927 N N . ARG A 1 268 ? 34.238 2.247 21.643 1.00 18.88 232 ARG A N 1
ATOM 1928 C CA . ARG A 1 268 ? 35.629 1.861 21.894 1.00 18.91 232 ARG A CA 1
ATOM 1929 C C . ARG A 1 268 ? 36.067 2.239 23.318 1.00 17.52 232 ARG A C 1
ATOM 1930 O O . ARG A 1 268 ? 36.720 1.458 23.979 1.00 17.21 232 ARG A O 1
ATOM 1938 N N . GLY A 1 269 ? 35.702 3.430 23.778 1.00 16.80 233 GLY A N 1
ATOM 1939 C CA . GLY A 1 269 ? 35.941 3.825 25.171 1.00 16.81 233 GLY A CA 1
ATOM 1940 C C . GLY A 1 269 ? 35.325 2.861 26.184 1.00 16.33 233 GLY A C 1
ATOM 1941 O O . GLY A 1 269 ? 36.006 2.384 27.087 1.00 15.33 233 GLY A O 1
ATOM 1942 N N . LEU A 1 270 ? 34.035 2.565 26.008 1.00 16.20 234 LEU A N 1
ATOM 1943 C CA . LEU A 1 270 ? 33.295 1.656 26.898 1.00 16.68 234 LEU A CA 1
ATOM 1944 C C . LEU A 1 270 ? 33.909 0.265 26.960 1.00 17.47 234 LEU A C 1
ATOM 1945 O O . LEU A 1 270 ? 34.033 -0.334 28.035 1.00 17.85 234 LEU A O 1
ATOM 1950 N N . MET A 1 271 ? 34.296 -0.252 25.807 1.00 18.53 235 MET A N 1
ATOM 1951 C CA . MET A 1 271 ? 34.884 -1.575 25.771 1.00 20.33 235 MET A CA 1
ATOM 1952 C C . MET A 1 271 ? 36.232 -1.630 26.461 1.00 19.12 235 MET A C 1
ATOM 1953 O O . MET A 1 271 ? 36.495 -2.585 27.188 1.00 18.14 235 MET A O 1
ATOM 1958 N N . ALA A 1 272 ? 37.029 -0.576 26.312 1.00 19.22 236 ALA A N 1
ATOM 1959 C CA . ALA A 1 272 ? 38.254 -0.423 27.109 1.00 19.95 236 ALA A CA 1
ATOM 1960 C C . ALA A 1 272 ? 37.967 -0.359 28.618 1.00 19.82 236 ALA A C 1
ATOM 1961 O O . ALA A 1 272 ? 38.703 -0.961 29.424 1.00 19.52 236 ALA A O 1
ATOM 1963 N N . MET A 1 273 ? 36.908 0.364 28.996 1.00 18.57 237 MET A N 1
ATOM 1964 C CA . MET A 1 273 ? 36.546 0.526 30.413 1.00 18.45 237 MET A CA 1
ATOM 1965 C C . MET A 1 273 ? 36.204 -0.798 31.074 1.00 18.38 237 MET A C 1
ATOM 1966 O O . MET A 1 273 ? 36.523 -0.995 32.238 1.00 18.32 237 MET A O 1
ATOM 1971 N N . GLY A 1 274 ? 35.573 -1.698 30.322 1.00 18.61 238 GLY A N 1
ATOM 1972 C CA . GLY A 1 274 ? 35.265 -3.025 30.820 1.00 20.85 238 GLY A CA 1
ATOM 1973 C C . GLY A 1 274 ? 36.462 -3.866 31.217 1.00 21.81 238 GLY A C 1
ATOM 1974 O O . GLY A 1 274 ? 36.365 -4.657 32.142 1.00 22.85 238 GLY A O 1
ATOM 1975 N N . VAL A 1 275 ? 37.593 -3.681 30.537 1.00 23.44 239 VAL A N 1
ATOM 1976 C CA . VAL A 1 275 ? 38.751 -4.577 30.695 1.00 25.04 239 VAL A CA 1
ATOM 1977 C C . VAL A 1 275 ? 39.990 -3.974 31.370 1.00 26.71 239 VAL A C 1
ATOM 1978 O O . VAL A 1 275 ? 40.722 -4.708 32.010 1.00 29.68 239 VAL A O 1
ATOM 1982 N N . ARG A 1 276 ? 40.214 -2.664 31.268 1.00 26.81 240 ARG A N 1
ATOM 1983 C CA . ARG A 1 276 ? 41.374 -2.023 31.908 1.00 27.32 240 ARG A CA 1
ATOM 1984 C C . ARG A 1 276 ? 41.209 -1.909 33.433 1.00 26.90 240 ARG A C 1
ATOM 1985 O O . ARG A 1 276 ? 40.289 -1.233 33.903 1.00 25.70 240 ARG A O 1
ATOM 1993 N N . ARG A 1 277 ? 42.140 -2.489 34.171 1.00 26.74 241 ARG A N 1
ATOM 1994 C CA . ARG A 1 277 ? 42.090 -2.472 35.650 1.00 28.24 241 ARG A CA 1
ATOM 1995 C C . ARG A 1 277 ? 42.200 -1.036 36.178 1.00 26.05 241 ARG A C 1
ATOM 1996 O O . ARG A 1 277 ? 41.596 -0.745 37.168 1.00 23.35 241 ARG A O 1
ATOM 2004 N N . GLU A 1 278 ? 42.944 -0.193 35.477 1.00 26.07 242 GLU A N 1
ATOM 2005 C CA . GLU A 1 278 ? 43.182 1.225 35.852 1.00 26.48 242 GLU A CA 1
ATOM 2006 C C . GLU A 1 278 ? 41.895 2.066 35.735 1.00 23.79 242 GLU A C 1
ATOM 2007 O O . GLU A 1 278 ? 41.888 3.156 36.232 1.00 21.76 242 GLU A O 1
ATOM 2013 N N . ALA A 1 279 ? 40.881 1.584 35.032 1.00 21.82 243 ALA A N 1
ATOM 2014 C CA . ALA A 1 279 ? 39.601 2.303 34.961 1.00 21.39 243 ALA A CA 1
ATOM 2015 C C . ALA A 1 279 ? 38.742 2.114 36.217 1.00 20.58 243 ALA A C 1
ATOM 2016 O O . ALA A 1 279 ? 37.826 2.906 36.443 1.00 19.16 243 ALA A O 1
ATOM 2018 N N . ILE A 1 280 ? 39.018 1.069 37.010 1.00 19.85 244 ILE A N 1
ATOM 2019 C CA . ILE A 1 280 ? 38.220 0.752 38.193 1.00 20.00 244 ILE A CA 1
ATOM 2020 C C . ILE A 1 280 ? 38.120 1.883 39.192 1.00 19.88 244 ILE A C 1
ATOM 2021 O O . ILE A 1 280 ? 39.139 2.415 39.630 1.00 18.84 244 ILE A O 1
ATOM 2026 N N . GLY A 1 281 ? 36.907 2.253 39.546 1.00 18.48 245 GLY A N 1
ATOM 2027 C CA . GLY A 1 281 ? 36.618 3.301 40.483 1.00 17.46 245 GLY A CA 1
ATOM 2028 C C . GLY A 1 281 ? 36.695 4.713 39.930 1.00 17.47 245 GLY A C 1
ATOM 2029 O O . GLY A 1 281 ? 36.504 5.688 40.661 1.00 17.19 245 GLY A O 1
ATOM 2030 N N . GLU A 1 282 ? 37.007 4.824 38.656 1.00 17.15 246 GLU A N 1
ATOM 2031 C CA . GLU A 1 282 ? 37.156 6.094 38.001 1.00 17.27 246 GLU A CA 1
ATOM 2032 C C . GLU A 1 282 ? 36.019 6.677 37.173 1.00 16.02 246 GLU A C 1
ATOM 2033 O O . GLU A 1 282 ? 35.230 5.965 36.590 1.00 15.52 246 GLU A O 1
ATOM 2039 N N . ALA A 1 283 ? 36.009 7.997 37.138 1.00 15.25 247 ALA A N 1
ATOM 2040 C CA . ALA A 1 283 ? 35.159 8.810 36.330 1.00 15.34 247 ALA A CA 1
ATOM 2041 C C . ALA A 1 283 ? 36.061 9.270 35.173 1.00 15.78 247 ALA A C 1
ATOM 2042 O O . ALA A 1 283 ? 37.112 9.792 35.392 1.00 14.71 247 ALA A O 1
ATOM 2044 N N . ILE A 1 284 ? 35.620 9.074 33.951 1.00 15.83 248 ILE A N 1
ATOM 2045 C CA . ILE A 1 284 ? 36.383 9.385 32.762 1.00 15.74 248 ILE A CA 1
ATOM 2046 C C . ILE A 1 284 ? 35.581 9.990 31.621 1.00 15.70 248 ILE A C 1
ATOM 2047 O O . ILE A 1 284 ? 34.672 9.391 31.150 1.00 15.74 248 ILE A O 1
ATOM 2052 N N . ASN A 1 285 ? 35.954 11.166 31.182 1.00 15.50 249 ASN A N 1
ATOM 2053 C CA . ASN A 1 285 ? 35.297 11.808 30.045 1.00 15.82 249 ASN A CA 1
ATOM 2054 C C . ASN A 1 285 ? 35.529 11.000 28.769 1.00 16.15 249 ASN A C 1
ATOM 2055 O O . ASN A 1 285 ? 36.653 10.589 28.498 1.00 16.61 249 ASN A O 1
ATOM 2060 N N . LEU A 1 286 ? 34.454 10.751 28.018 1.00 16.07 250 LEU A N 1
ATOM 2061 C CA . LEU A 1 286 ? 34.534 10.274 26.650 1.00 15.93 250 LEU A CA 1
ATOM 2062 C C . LEU A 1 286 ? 33.937 11.357 25.757 1.00 16.78 250 LEU A C 1
ATOM 2063 O O . LEU A 1 286 ? 32.708 11.577 25.730 1.00 16.14 250 LEU A O 1
ATOM 2068 N N . GLY A 1 287 ? 34.831 12.050 25.053 1.00 17.00 251 GLY A N 1
ATOM 2069 C CA . GLY A 1 287 ? 34.493 13.178 24.190 1.00 17.71 251 GLY A CA 1
ATOM 2070 C C . GLY A 1 287 ? 35.371 13.176 22.944 1.00 18.74 251 GLY A C 1
ATOM 2071 O O . GLY A 1 287 ? 36.187 12.268 22.760 1.00 18.04 251 GLY A O 1
ATOM 2072 N N . SER A 1 288 ? 35.184 14.164 22.074 1.00 19.41 252 SER A N 1
ATOM 2073 C CA . SER A 1 288 ? 36.106 14.367 20.944 1.00 20.80 252 SER A CA 1
ATOM 2074 C C . SER A 1 288 ? 37.251 15.316 21.321 1.00 21.31 252 SER A C 1
ATOM 2075 O O . SER A 1 288 ? 38.298 15.291 20.685 1.00 21.38 252 SER A O 1
ATOM 2078 N N . GLY A 1 289 ? 37.062 16.129 22.363 1.00 21.59 253 GLY A N 1
ATOM 2079 C CA . GLY A 1 289 ? 38.042 17.153 22.740 1.00 22.02 253 GLY A CA 1
ATOM 2080 C C . GLY A 1 289 ? 38.116 18.350 21.802 1.00 23.05 253 GLY A C 1
ATOM 2081 O O . GLY A 1 289 ? 39.069 19.126 21.866 1.00 23.31 253 GLY A O 1
ATOM 2082 N N . THR A 1 290 ? 37.102 18.521 20.955 1.00 23.94 254 THR A N 1
ATOM 2083 C CA . THR A 1 290 ? 36.996 19.659 20.058 1.00 25.14 254 THR A CA 1
ATOM 2084 C C . THR A 1 290 ? 35.571 20.169 20.146 1.00 25.27 254 THR A C 1
ATOM 2085 O O . THR A 1 290 ? 34.667 19.424 20.516 1.00 26.36 254 THR A O 1
ATOM 2089 N N . GLU A 1 291 ? 35.358 21.436 19.825 1.00 24.47 255 GLU A N 1
ATOM 2090 C CA . GLU A 1 291 ? 34.014 21.991 19.853 1.00 24.96 255 GLU A CA 1
ATOM 2091 C C . GLU A 1 291 ? 33.655 22.506 18.476 1.00 23.79 255 GLU A C 1
ATOM 2092 O O . GLU A 1 291 ? 34.533 22.871 17.702 1.00 22.68 255 GLU A O 1
ATOM 2098 N N . HIS A 1 292 ? 32.358 22.476 18.170 1.00 22.51 256 HIS A N 1
ATOM 2099 C CA . HIS A 1 292 ? 31.821 23.027 16.943 1.00 22.44 256 HIS A CA 1
ATOM 2100 C C . HIS A 1 292 ? 30.607 23.868 17.258 1.00 22.24 256 HIS A C 1
ATOM 2101 O O . HIS A 1 292 ? 29.857 23.554 18.188 1.00 22.08 256 HIS A O 1
ATOM 2108 N N . GLN A 1 293 ? 30.406 24.927 16.479 1.00 21.79 257 GLN A N 1
ATOM 2109 C CA . GLN A 1 293 ? 29.223 25.764 16.609 1.00 21.95 257 GLN A CA 1
ATOM 2110 C C . GLN A 1 293 ? 27.996 25.077 16.036 1.00 21.27 257 GLN A C 1
ATOM 2111 O O . GLN A 1 293 ? 28.095 24.332 15.058 1.00 20.69 257 GLN A O 1
ATOM 2117 N N . VAL A 1 294 ? 26.843 25.358 16.635 1.00 20.22 258 VAL A N 1
ATOM 2118 C CA . VAL A 1 294 ? 25.552 24.855 16.140 1.00 21.02 258 VAL A CA 1
ATOM 2119 C C . VAL A 1 294 ? 25.322 25.237 14.679 1.00 21.87 258 VAL A C 1
ATOM 2120 O O . VAL A 1 294 ? 24.822 24.416 13.885 1.00 20.42 258 VAL A O 1
ATOM 2124 N N . ILE A 1 295 ? 25.703 26.469 14.326 1.00 21.77 259 ILE A N 1
ATOM 2125 C CA . ILE A 1 295 ? 25.540 26.957 12.956 1.00 22.42 259 ILE A CA 1
ATOM 2126 C C . ILE A 1 295 ? 26.359 26.151 11.934 1.00 22.20 259 ILE A C 1
ATOM 2127 O O . ILE A 1 295 ? 25.877 25.919 10.824 1.00 22.19 259 ILE A O 1
ATOM 2132 N N . GLU A 1 296 ? 27.564 25.728 12.303 1.00 22.87 260 GLU A N 1
ATOM 2133 C CA . GLU A 1 296 ? 28.385 24.870 11.438 1.00 24.64 260 GLU A CA 1
ATOM 2134 C C . GLU A 1 296 ? 27.746 23.487 11.250 1.00 24.72 260 GLU A C 1
ATOM 2135 O O . GLU A 1 296 ? 27.607 22.988 10.127 1.00 24.61 260 GLU A O 1
ATOM 2141 N N . MET A 1 297 ? 27.378 22.872 12.370 1.00 23.36 261 MET A N 1
ATOM 2142 C CA . MET A 1 297 ? 26.678 21.592 12.370 1.00 22.11 261 MET A CA 1
ATOM 2143 C C . MET A 1 297 ? 25.456 21.642 11.440 1.00 22.66 261 MET A C 1
ATOM 2144 O O . MET A 1 297 ? 25.277 20.758 10.586 1.00 21.57 261 MET A O 1
ATOM 2149 N N . ALA A 1 298 ? 24.647 22.694 11.575 1.00 23.14 262 ALA A N 1
ATOM 2150 C CA . ALA A 1 298 ? 23.469 22.868 10.723 1.00 24.14 262 ALA A CA 1
ATOM 2151 C C . ALA A 1 298 ? 23.831 23.011 9.233 1.00 24.61 262 ALA A C 1
ATOM 2152 O O . ALA A 1 298 ? 23.154 22.446 8.366 1.00 24.63 262 ALA A O 1
ATOM 2154 N N . GLY A 1 299 ? 24.892 23.765 8.957 1.00 25.27 263 GLY A N 1
ATOM 2155 C CA . GLY A 1 299 ? 25.372 23.974 7.595 1.00 26.16 263 GLY A CA 1
ATOM 2156 C C . GLY A 1 299 ? 25.815 22.672 6.945 1.00 25.84 263 GLY A C 1
ATOM 2157 O O . GLY A 1 299 ? 25.481 22.408 5.795 1.00 26.50 263 GLY A O 1
ATOM 2158 N N . ILE A 1 300 ? 26.554 21.856 7.687 1.00 25.44 264 ILE A N 1
ATOM 2159 C CA . ILE A 1 300 ? 27.016 20.562 7.174 1.00 25.23 264 ILE A CA 1
ATOM 2160 C C . ILE A 1 300 ? 25.827 19.660 6.850 1.00 25.42 264 ILE A C 1
ATOM 2161 O O . ILE A 1 300 ? 25.802 19.044 5.798 1.00 27.84 264 ILE A O 1
ATOM 2166 N N . ILE A 1 301 ? 24.842 19.595 7.740 1.00 24.84 265 ILE A N 1
ATOM 2167 C CA . ILE A 1 301 ? 23.671 18.731 7.533 1.00 24.56 265 ILE A CA 1
ATOM 2168 C C . ILE A 1 301 ? 22.844 19.186 6.322 1.00 25.03 265 ILE A C 1
ATOM 2169 O O . ILE A 1 301 ? 22.405 18.355 5.508 1.00 24.22 265 ILE A O 1
ATOM 2174 N N . ASN A 1 302 ? 22.631 20.495 6.202 1.00 25.19 266 ASN A N 1
ATOM 2175 C CA . ASN A 1 302 ? 21.933 21.040 5.037 1.00 25.46 266 ASN A CA 1
ATOM 2176 C C . ASN A 1 302 ? 22.684 20.763 3.723 1.00 26.86 266 ASN A C 1
ATOM 2177 O O . ASN A 1 302 ? 22.058 20.441 2.703 1.00 27.01 266 ASN A O 1
ATOM 2182 N N . GLU A 1 303 ? 24.011 20.858 3.764 1.00 28.67 267 GLU A N 1
ATOM 2183 C CA . GLU A 1 303 ? 24.851 20.540 2.614 1.00 31.06 267 GLU A CA 1
ATOM 2184 C C . GLU A 1 303 ? 24.701 19.066 2.210 1.00 31.51 267 GLU A C 1
ATOM 2185 O O . GLU A 1 303 ? 24.433 18.764 1.053 1.00 31.17 267 GLU A O 1
ATOM 2191 N N . LEU A 1 304 ? 24.863 18.154 3.167 1.00 31.47 268 LEU A N 1
ATOM 2192 C CA . LEU A 1 304 ? 24.789 16.716 2.873 1.00 29.97 268 LEU A CA 1
ATOM 2193 C C . LEU A 1 304 ? 23.412 16.288 2.352 1.00 28.56 268 LEU A C 1
ATOM 2194 O O . LEU A 1 304 ? 23.323 15.464 1.447 1.00 27.89 268 LEU A O 1
ATOM 2199 N N . THR A 1 305 ? 22.348 16.847 2.926 1.00 28.51 269 THR A N 1
ATOM 2200 C CA . THR A 1 305 ? 20.975 16.509 2.540 1.00 27.83 269 THR A CA 1
ATOM 2201 C C . THR A 1 305 ? 20.453 17.330 1.350 1.00 28.16 269 THR A C 1
ATOM 2202 O O . THR A 1 305 ? 19.302 17.147 0.946 1.00 27.08 269 THR A O 1
ATOM 2206 N N . GLU A 1 306 ? 21.273 18.251 0.832 1.00 29.38 270 GLU A N 1
ATOM 2207 C CA . GLU A 1 306 ? 20.869 19.214 -0.203 1.00 31.49 270 GLU A CA 1
ATOM 2208 C C . GLU A 1 306 ? 19.561 19.919 0.151 1.00 31.12 270 GLU A C 1
ATOM 2209 O O . GLU A 1 306 ? 18.697 20.121 -0.705 1.00 31.26 270 GLU A O 1
ATOM 2215 N N . ASN A 1 307 ? 19.439 20.296 1.427 1.00 30.23 271 ASN A N 1
ATOM 2216 C CA . ASN A 1 307 ? 18.247 20.968 1.936 1.00 30.58 271 ASN A CA 1
ATOM 2217 C C . ASN A 1 307 ? 18.320 22.425 1.485 1.00 30.80 271 ASN A C 1
ATOM 2218 O O . ASN A 1 307 ? 19.283 23.112 1.803 1.00 32.56 271 ASN A O 1
ATOM 2223 N N . PRO A 1 308 ? 17.320 22.889 0.722 1.00 31.28 272 PRO A N 1
ATOM 2224 C CA . PRO A 1 308 ? 17.289 24.292 0.311 1.00 31.51 272 PRO A CA 1
ATOM 2225 C C . PRO A 1 308 ? 16.675 25.255 1.346 1.00 30.37 272 PRO A C 1
ATOM 2226 O O . PRO A 1 308 ? 16.702 26.467 1.133 1.00 29.50 272 PRO A O 1
ATOM 2230 N N . ALA A 1 309 ? 16.124 24.727 2.441 1.00 28.80 273 ALA A N 1
ATOM 2231 C CA . ALA A 1 309 ? 15.355 25.531 3.395 1.00 27.71 273 ALA A CA 1
ATOM 2232 C C . ALA A 1 309 ? 16.175 26.326 4.427 1.00 26.84 273 ALA A C 1
ATOM 2233 O O . ALA A 1 309 ? 15.601 27.146 5.147 1.00 26.09 273 ALA A O 1
ATOM 2235 N N . GLY A 1 310 ? 17.489 26.107 4.501 1.00 26.72 274 GLY A N 1
ATOM 2236 C CA . GLY A 1 310 ? 18.347 26.862 5.432 1.00 28.17 274 GLY A CA 1
ATOM 2237 C C . GLY A 1 310 ? 17.987 26.673 6.909 1.00 28.57 274 GLY A C 1
ATOM 2238 O O . GLY A 1 310 ? 17.635 25.562 7.324 1.00 27.67 274 GLY A O 1
ATOM 2239 N N . VAL A 1 311 ? 18.054 27.765 7.678 1.00 27.51 275 VAL A N 1
ATOM 2240 C CA . VAL A 1 311 ? 17.834 27.755 9.134 1.00 28.36 275 VAL A CA 1
ATOM 2241 C C . VAL A 1 311 ? 16.832 28.843 9.553 1.00 29.59 275 VAL A C 1
ATOM 2242 O O . VAL A 1 311 ? 16.606 29.791 8.811 1.00 28.41 275 VAL A O 1
ATOM 2246 N N . VAL A 1 312 ? 16.220 28.684 10.724 1.00 29.73 276 VAL A N 1
ATOM 2247 C CA . VAL A 1 312 ? 15.445 29.761 11.369 1.00 31.77 276 VAL A CA 1
ATOM 2248 C C . VAL A 1 312 ? 15.869 29.855 12.829 1.00 31.88 276 VAL A C 1
ATOM 2249 O O . VAL A 1 312 ? 16.252 28.846 13.433 1.00 33.65 276 VAL A O 1
ATOM 2253 N N . TYR A 1 313 ? 15.797 31.059 13.388 1.00 30.59 277 TYR A N 1
ATOM 2254 C CA . TYR A 1 313 ? 16.267 31.300 14.749 1.00 30.07 277 TYR A CA 1
ATOM 2255 C C . TYR A 1 313 ? 15.089 31.382 15.699 1.00 30.86 277 TYR A C 1
ATOM 2256 O O . TYR A 1 313 ? 14.082 32.028 15.395 1.00 30.14 277 TYR A O 1
ATOM 2265 N N . ARG A 1 314 ? 15.218 30.674 16.821 1.00 31.10 278 ARG A N 1
ATOM 2266 C CA . ARG A 1 314 ? 14.204 30.577 17.867 1.00 32.02 278 ARG A CA 1
ATOM 2267 C C . ARG A 1 314 ? 14.896 30.921 19.191 1.00 30.30 278 ARG A C 1
ATOM 2268 O O . ARG A 1 314 ? 16.131 30.897 19.263 1.00 26.79 278 ARG A O 1
ATOM 2276 N N . PRO A 1 315 ? 14.116 31.225 20.245 1.00 29.63 279 PRO A N 1
ATOM 2277 C CA . PRO A 1 315 ? 14.771 31.507 21.528 1.00 29.85 279 PRO A CA 1
ATOM 2278 C C . PRO A 1 315 ? 15.501 30.279 22.102 1.00 29.42 279 PRO A C 1
ATOM 2279 O O . PRO A 1 315 ? 15.169 29.135 21.772 1.00 26.79 279 PRO A O 1
ATOM 2283 N N . ARG A 1 316 ? 16.493 30.527 22.948 1.00 29.35 280 ARG A N 1
ATOM 2284 C CA . ARG A 1 316 ? 17.113 29.453 23.717 1.00 29.71 280 ARG A CA 1
ATOM 2285 C C . ARG A 1 316 ? 16.094 28.782 24.599 1.00 27.90 280 ARG A C 1
ATOM 2286 O O . ARG A 1 316 ? 15.183 29.420 25.100 1.00 26.24 280 ARG A O 1
ATOM 2294 N N . ARG A 1 317 ? 16.287 27.502 24.786 1.00 27.35 281 ARG A N 1
ATOM 2295 C CA . ARG A 1 317 ? 15.432 26.738 25.635 1.00 27.49 281 ARG A CA 1
ATOM 2296 C C . ARG A 1 317 ? 15.752 27.241 27.089 1.00 25.91 281 ARG A C 1
ATOM 2297 O O . ARG A 1 317 ? 16.853 27.563 27.371 1.00 23.01 281 ARG A O 1
ATOM 2305 N N . ASP A 1 318 ? 14.741 27.419 27.934 1.00 26.34 282 ASP A N 1
ATOM 2306 C CA . ASP A 1 318 ? 14.958 28.069 29.260 1.00 26.37 282 ASP A CA 1
ATOM 2307 C C . ASP A 1 318 ? 15.964 27.396 30.194 1.00 24.28 282 ASP A C 1
ATOM 2308 O O . ASP A 1 318 ? 16.560 28.126 30.953 1.00 23.57 282 ASP A O 1
ATOM 2313 N N . TRP A 1 319 ? 16.100 26.079 30.160 1.00 21.04 283 TRP A N 1
ATOM 2314 C CA . TRP A 1 319 ? 17.027 25.393 31.025 1.00 20.27 283 TRP A CA 1
ATOM 2315 C C . TRP A 1 319 ? 18.437 25.348 30.414 1.00 19.56 283 TRP A C 1
ATOM 2316 O O . TRP A 1 319 ? 19.368 24.935 31.098 1.00 18.99 283 TRP A O 1
ATOM 2327 N N . ASP A 1 320 ? 18.600 25.740 29.161 1.00 20.30 284 ASP A N 1
ATOM 2328 C CA . ASP A 1 320 ? 19.868 25.655 28.423 1.00 20.92 284 ASP A CA 1
ATOM 2329 C C . ASP A 1 320 ? 20.862 26.792 28.756 1.00 21.50 284 ASP A C 1
ATOM 2330 O O . ASP A 1 320 ? 21.148 27.622 27.956 1.00 21.29 284 ASP A O 1
ATOM 2335 N N . ALA A 1 321 ? 21.363 26.752 29.978 1.00 22.33 285 ALA A N 1
ATOM 2336 C CA . ALA A 1 321 ? 22.265 27.798 30.491 1.00 23.26 285 ALA A CA 1
ATOM 2337 C C . ALA A 1 321 ? 23.725 27.535 30.140 1.00 23.34 285 ALA A C 1
ATOM 2338 O O . ALA A 1 321 ? 24.557 28.431 30.238 1.00 23.26 285 ALA A O 1
ATOM 2340 N N . LYS A 1 322 ? 24.036 26.299 29.754 1.00 23.64 286 LYS A N 1
ATOM 2341 C CA . LYS A 1 322 ? 25.395 25.889 29.444 1.00 24.37 286 LYS A CA 1
ATOM 2342 C C . LYS A 1 322 ? 25.510 25.807 27.925 1.00 25.00 286 LYS A C 1
ATOM 2343 O O . LYS A 1 322 ? 25.277 24.764 27.319 1.00 25.23 286 LYS A O 1
ATOM 2349 N N . THR A 1 323 ? 25.854 26.946 27.327 1.00 25.63 287 THR A N 1
ATOM 2350 C CA . THR A 1 323 ? 25.874 27.121 25.880 1.00 25.77 287 THR A CA 1
ATOM 2351 C C . THR A 1 323 ? 27.254 26.850 25.261 1.00 25.59 287 THR A C 1
ATOM 2352 O O . THR A 1 323 ? 27.458 27.057 24.061 1.00 25.34 287 THR A O 1
ATOM 2356 N N . ARG A 1 324 ? 28.194 26.395 26.083 1.00 23.46 288 ARG A N 1
ATOM 2357 C CA . ARG A 1 324 ? 29.466 25.904 25.607 1.00 23.42 288 ARG A CA 1
ATOM 2358 C C . ARG A 1 324 ? 29.833 24.653 26.395 1.00 22.34 288 ARG A C 1
ATOM 2359 O O . ARG A 1 324 ? 29.900 24.704 27.613 1.00 21.95 288 ARG A O 1
ATOM 2367 N N . LEU A 1 325 ? 30.148 23.581 25.703 1.00 21.51 289 LEU A N 1
ATOM 2368 C CA . LEU A 1 325 ? 30.586 22.359 26.315 1.00 21.59 289 LEU A CA 1
ATOM 2369 C C . LEU A 1 325 ? 31.838 21.844 25.571 1.00 20.85 289 LEU A C 1
ATOM 2370 O O . LEU A 1 325 ? 31.819 21.706 24.371 1.00 19.71 289 LEU A O 1
ATOM 2375 N N . LEU A 1 326 ? 32.890 21.541 26.306 1.00 20.06 290 LEU A N 1
ATOM 2376 C CA . LEU A 1 326 ? 34.117 21.031 25.728 1.00 20.12 290 LEU A CA 1
ATOM 2377 C C . LEU A 1 326 ? 34.837 20.207 26.757 1.00 19.30 290 LEU A C 1
ATOM 2378 O O . LEU A 1 326 ? 35.123 20.677 27.853 1.00 18.65 290 LEU A O 1
ATOM 2383 N N . SER A 1 327 ? 35.104 18.983 26.391 1.00 18.80 291 SER A N 1
ATOM 2384 C CA . SER A 1 327 ? 35.771 18.109 27.283 1.00 19.22 291 SER A CA 1
ATOM 2385 C C . SER A 1 327 ? 37.266 18.092 27.145 1.00 19.00 291 SER A C 1
ATOM 2386 O O . SER A 1 327 ? 37.828 18.435 26.106 1.00 18.22 291 SER A O 1
ATOM 2389 N N . SER A 1 328 ? 37.886 17.650 28.197 1.00 18.95 292 SER A N 1
ATOM 2390 C CA . SER A 1 328 ? 39.264 17.322 28.251 1.00 19.17 292 SER A CA 1
ATOM 2391 C C . SER A 1 328 ? 39.230 15.799 28.234 1.00 19.12 292 SER A C 1
ATOM 2392 O O . SER A 1 328 ? 38.603 15.182 29.072 1.00 18.40 292 SER A O 1
ATOM 2395 N N . ILE A 1 329 ? 39.925 15.221 27.288 1.00 18.40 293 ILE A N 1
ATOM 2396 C CA . ILE A 1 329 ? 39.968 13.787 27.189 1.00 19.28 293 ILE A CA 1
ATOM 2397 C C . ILE A 1 329 ? 41.321 13.179 27.538 1.00 19.72 293 ILE A C 1
ATOM 2398 O O . ILE A 1 329 ? 41.631 12.067 27.111 1.00 19.65 293 ILE A O 1
ATOM 2403 N N . ASP A 1 330 ? 42.124 13.895 28.293 1.00 21.19 294 ASP A N 1
ATOM 2404 C CA . ASP A 1 330 ? 43.463 13.426 28.620 1.00 22.06 294 ASP A CA 1
ATOM 2405 C C . ASP A 1 330 ? 43.483 12.266 29.603 1.00 20.60 294 ASP A C 1
ATOM 2406 O O . ASP A 1 330 ? 44.342 11.393 29.506 1.00 18.99 294 ASP A O 1
ATOM 2411 N N . LYS A 1 331 ? 42.551 12.247 30.557 1.00 18.78 295 LYS A N 1
ATOM 2412 C CA . LYS A 1 331 ? 42.441 11.100 31.455 1.00 18.13 295 LYS A CA 1
ATOM 2413 C C . LYS A 1 331 ? 42.126 9.814 30.694 1.00 18.19 295 LYS A C 1
ATOM 2414 O O . LYS A 1 331 ? 42.715 8.774 30.982 1.00 17.81 295 LYS A O 1
ATOM 2420 N N . ALA A 1 332 ? 41.190 9.888 29.743 1.00 18.17 296 ALA A N 1
ATOM 2421 C CA . ALA A 1 332 ? 40.859 8.742 28.889 1.00 19.38 296 ALA A CA 1
ATOM 2422 C C . ALA A 1 332 ? 42.063 8.285 28.040 1.00 20.66 296 ALA A C 1
ATOM 2423 O O . ALA A 1 332 ? 42.286 7.079 27.859 1.00 19.54 296 ALA A O 1
ATOM 2425 N N . ARG A 1 333 ? 42.805 9.251 27.498 1.00 21.48 297 ARG A N 1
ATOM 2426 C CA . ARG A 1 333 ? 44.061 8.945 26.810 1.00 24.62 297 ARG A CA 1
ATOM 2427 C C . ARG A 1 333 ? 44.975 8.125 27.739 1.00 24.51 297 ARG A C 1
ATOM 2428 O O . ARG A 1 333 ? 45.424 7.046 27.358 1.00 23.91 297 ARG A O 1
ATOM 2436 N N A ARG A 1 334 ? 45.196 8.626 28.956 0.60 25.68 298 ARG A N 1
ATOM 2437 N N B ARG A 1 334 ? 45.202 8.629 28.952 0.40 24.89 298 ARG A N 1
ATOM 2438 C CA A ARG A 1 334 ? 46.107 7.989 29.930 0.60 26.52 298 ARG A CA 1
ATOM 2439 C CA B ARG A 1 334 ? 46.098 7.992 29.929 0.40 25.24 298 ARG A CA 1
ATOM 2440 C C A ARG A 1 334 ? 45.690 6.596 30.392 0.60 26.31 298 ARG A C 1
ATOM 2441 C C B ARG A 1 334 ? 45.683 6.592 30.369 0.40 25.52 298 ARG A C 1
ATOM 2442 O O A ARG A 1 334 ? 46.508 5.681 30.414 0.60 26.76 298 ARG A O 1
ATOM 2443 O O B ARG A 1 334 ? 46.490 5.667 30.334 0.40 25.97 298 ARG A O 1
ATOM 2458 N N . LEU A 1 335 ? 44.432 6.446 30.795 1.00 25.47 299 LEU A N 1
ATOM 2459 C CA . LEU A 1 335 ? 43.951 5.176 31.373 1.00 25.40 299 LEU A CA 1
ATOM 2460 C C . LEU A 1 335 ? 43.467 4.142 30.362 1.00 24.17 299 LEU A C 1
ATOM 2461 O O . LEU A 1 335 ? 43.546 2.938 30.632 1.00 24.91 299 LEU A O 1
ATOM 2466 N N . LEU A 1 336 ? 42.957 4.606 29.219 1.00 23.14 300 LEU A N 1
ATOM 2467 C CA . LEU A 1 336 ? 42.331 3.732 28.227 1.00 22.19 300 LEU A CA 1
ATOM 2468 C C . LEU A 1 336 ? 43.023 3.691 26.863 1.00 22.89 300 LEU A C 1
ATOM 2469 O O . LEU A 1 336 ? 42.590 2.920 26.010 1.00 22.88 300 LEU A O 1
ATOM 2474 N N . ASP A 1 337 ? 44.048 4.522 26.638 1.00 23.15 301 ASP A N 1
ATOM 2475 C CA . ASP A 1 337 ? 44.576 4.781 25.273 1.00 25.04 301 ASP A CA 1
ATOM 2476 C C . ASP A 1 337 ? 43.492 5.231 24.300 1.00 24.43 301 ASP A C 1
ATOM 2477 O O . ASP A 1 337 ? 43.522 4.918 23.101 1.00 24.17 301 ASP A O 1
ATOM 2482 N N . TYR A 1 338 ? 42.520 5.925 24.869 1.00 23.15 302 TYR A N 1
ATOM 2483 C CA . TYR A 1 338 ? 41.391 6.453 24.094 1.00 22.71 302 TYR A CA 1
ATOM 2484 C C . TYR A 1 338 ? 41.877 7.616 23.248 1.00 23.81 302 TYR A C 1
ATOM 2485 O O . TYR A 1 338 ? 42.556 8.488 23.709 1.00 23.79 302 TYR A O 1
ATOM 2494 N N . GLU A 1 339 ? 41.431 7.577 21.992 1.00 24.30 303 GLU A N 1
ATOM 2495 C CA . GLU A 1 339 ? 41.683 8.601 20.943 1.00 25.11 303 GLU A CA 1
ATOM 2496 C C . GLU A 1 339 ? 40.542 8.555 19.922 1.00 24.96 303 GLU A C 1
ATOM 2497 O O . GLU A 1 339 ? 40.347 7.532 19.346 1.00 24.39 303 GLU A O 1
ATOM 2503 N N . PRO A 1 340 ? 39.758 9.623 19.720 1.00 25.11 304 PRO A N 1
ATOM 2504 C CA . PRO A 1 340 ? 38.712 9.615 18.714 1.00 25.69 304 PRO A CA 1
ATOM 2505 C C . PRO A 1 340 ? 39.307 9.343 17.321 1.00 26.39 304 PRO A C 1
ATOM 2506 O O . PRO A 1 340 ? 40.277 9.925 16.999 1.00 25.33 304 PRO A O 1
ATOM 2510 N N . GLN A 1 341 ? 38.686 8.440 16.567 1.00 27.32 305 GLN A N 1
ATOM 2511 C CA . GLN A 1 341 ? 39.116 8.018 15.233 1.00 28.26 305 GLN A CA 1
ATOM 2512 C C . GLN A 1 341 ? 38.310 8.636 14.108 1.00 27.80 305 GLN A C 1
ATOM 2513 O O . GLN A 1 341 ? 38.726 8.565 12.964 1.00 28.13 305 GLN A O 1
ATOM 2519 N N . VAL A 1 342 ? 37.156 9.220 14.418 1.00 26.88 306 VAL A N 1
ATOM 2520 C CA . VAL A 1 342 ? 36.214 9.669 13.403 1.00 25.43 306 VAL A CA 1
ATOM 2521 C C . VAL A 1 342 ? 36.003 11.173 13.546 1.00 25.49 306 VAL A C 1
ATOM 2522 O O . VAL A 1 342 ? 35.592 11.638 14.603 1.00 25.19 306 VAL A O 1
ATOM 2526 N N . SER A 1 343 ? 36.272 11.934 12.484 1.00 24.04 307 SER A N 1
ATOM 2527 C CA . SER A 1 343 ? 36.081 13.385 12.520 1.00 23.59 307 SER A CA 1
ATOM 2528 C C . SER A 1 343 ? 34.595 13.739 12.552 1.00 23.18 307 SER A C 1
ATOM 2529 O O . SER A 1 343 ? 33.738 12.920 12.215 1.00 21.86 307 SER A O 1
ATOM 2532 N N . PHE A 1 344 ? 34.302 14.973 12.934 1.00 23.14 308 PHE A N 1
ATOM 2533 C CA . PHE A 1 344 ? 32.929 15.470 12.987 1.00 23.98 308 PHE A CA 1
ATOM 2534 C C . PHE A 1 344 ? 32.250 15.295 11.634 1.00 25.52 308 PHE A C 1
ATOM 2535 O O . PHE A 1 344 ? 31.144 14.758 11.547 1.00 25.49 308 PHE A O 1
ATOM 2543 N N . ARG A 1 345 ? 32.942 15.688 10.580 1.00 26.31 309 ARG A N 1
ATOM 2544 C CA . ARG A 1 345 ? 32.468 15.576 9.238 1.00 27.61 309 ARG A CA 1
ATOM 2545 C C . ARG A 1 345 ? 32.238 14.108 8.827 1.00 26.69 309 ARG A C 1
ATOM 2546 O O . ARG A 1 345 ? 31.216 13.774 8.315 1.00 25.98 309 ARG A O 1
ATOM 2554 N N . GLU A 1 346 ? 33.203 13.267 9.086 1.00 26.84 310 GLU A N 1
ATOM 2555 C CA . GLU A 1 346 ? 33.062 11.878 8.736 1.00 29.29 310 GLU A CA 1
ATOM 2556 C C . GLU A 1 346 ? 31.864 11.287 9.494 1.00 27.57 310 GLU A C 1
ATOM 2557 O O . GLU A 1 346 ? 31.045 10.637 8.926 1.00 25.75 310 GLU A O 1
ATOM 2563 N N . GLY A 1 347 ? 31.785 11.571 10.781 1.00 26.39 311 GLY A N 1
ATOM 2564 C CA . GLY A 1 347 ? 30.675 11.134 11.629 1.00 24.82 311 GLY A CA 1
ATOM 2565 C C . GLY A 1 347 ? 29.325 11.516 11.050 1.00 23.70 311 GLY A C 1
ATOM 2566 O O . GLY A 1 347 ? 28.411 10.674 10.986 1.00 23.10 311 GLY A O 1
ATOM 2567 N N . LEU A 1 348 ? 29.196 12.776 10.620 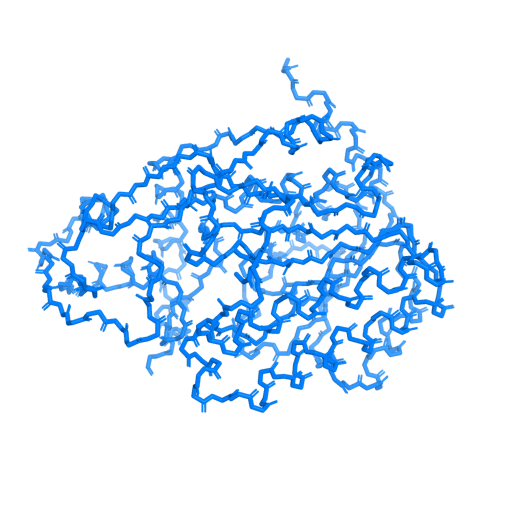1.00 21.71 312 LEU A N 1
ATOM 2568 C CA . LEU A 1 348 ? 27.937 13.245 10.047 1.00 22.02 312 LEU A CA 1
ATOM 2569 C C . LEU A 1 348 ? 27.607 12.545 8.716 1.00 22.56 312 LEU A C 1
ATOM 2570 O O . LEU A 1 348 ? 26.439 12.285 8.442 1.00 21.90 312 LEU A O 1
ATOM 2575 N N . GLU A 1 349 ? 28.625 12.244 7.907 1.00 23.60 313 GLU A N 1
ATOM 2576 C CA . GLU A 1 349 ? 28.421 11.454 6.688 1.00 25.45 313 GLU A CA 1
ATOM 2577 C C . GLU A 1 349 ? 27.913 10.060 7.005 1.00 24.50 313 GLU A C 1
ATOM 2578 O O . GLU A 1 349 ? 26.977 9.604 6.378 1.00 23.77 313 GLU A O 1
ATOM 2584 N N . ARG A 1 350 ? 28.521 9.395 7.984 1.00 25.45 314 ARG A N 1
ATOM 2585 C CA . ARG A 1 350 ? 28.053 8.063 8.406 1.00 25.65 314 ARG A CA 1
ATOM 2586 C C . ARG A 1 350 ? 26.629 8.110 8.943 1.00 23.78 314 ARG A C 1
ATOM 2587 O O . ARG A 1 350 ? 25.823 7.217 8.665 1.00 22.85 314 ARG A O 1
ATOM 2595 N N . THR A 1 351 ? 26.314 9.169 9.687 1.00 22.10 315 THR A N 1
ATOM 2596 C CA . THR A 1 351 ? 24.963 9.362 10.201 1.00 22.19 315 THR A CA 1
ATOM 2597 C C . THR A 1 351 ? 23.983 9.495 9.035 1.00 22.51 315 THR A C 1
ATOM 2598 O O . THR A 1 351 ? 22.945 8.820 9.007 1.00 22.21 315 THR A O 1
ATOM 2602 N N . HIS A 1 352 ? 24.333 10.352 8.075 1.00 23.39 316 HIS A N 1
ATOM 2603 C CA . HIS A 1 352 ? 23.517 10.577 6.866 1.00 24.87 316 HIS A CA 1
ATOM 2604 C C . HIS A 1 352 ? 23.183 9.267 6.142 1.00 24.07 316 HIS A C 1
ATOM 2605 O O . HIS A 1 352 ? 22.033 9.015 5.820 1.00 24.68 316 HIS A O 1
ATOM 2612 N N . ARG A 1 353 ? 24.207 8.455 5.918 1.00 24.98 317 ARG A N 1
ATOM 2613 C CA . ARG A 1 353 ? 24.073 7.135 5.279 1.00 26.60 317 ARG A CA 1
ATOM 2614 C C . ARG A 1 353 ? 23.062 6.224 6.008 1.00 25.71 317 ARG A C 1
ATOM 2615 O O . ARG A 1 353 ? 22.232 5.566 5.376 1.00 24.98 317 ARG A O 1
ATOM 2623 N N . TRP A 1 354 ? 23.131 6.200 7.336 1.00 24.33 318 TRP A N 1
ATOM 2624 C CA . TRP A 1 354 ? 22.168 5.438 8.148 1.00 22.74 318 TRP A CA 1
ATOM 2625 C C . TRP A 1 354 ? 20.754 5.966 7.938 1.00 22.27 318 TRP A C 1
ATOM 2626 O O . TRP A 1 354 ? 19.816 5.180 7.811 1.00 21.98 318 TRP A O 1
ATOM 2637 N N . PHE A 1 355 ? 20.603 7.293 7.888 1.00 22.76 319 PHE A N 1
ATOM 2638 C CA . PHE A 1 355 ? 19.300 7.901 7.609 1.00 23.30 319 PHE A CA 1
ATOM 2639 C C . PHE A 1 355 ? 18.730 7.481 6.248 1.00 25.33 319 PHE A C 1
ATOM 2640 O O . PHE A 1 355 ? 17.563 7.099 6.154 1.00 25.38 319 PHE A O 1
ATOM 2648 N N . THR A 1 356 ? 19.555 7.536 5.210 1.00 26.78 320 THR A N 1
ATOM 2649 C CA . THR A 1 356 ? 19.095 7.202 3.860 1.00 29.45 320 THR A CA 1
ATOM 2650 C C . THR A 1 356 ? 18.769 5.701 3.729 1.00 29.52 320 THR A C 1
ATOM 2651 O O . THR A 1 356 ? 17.766 5.338 3.117 1.00 28.60 320 THR A O 1
ATOM 2655 N N . GLU A 1 357 ? 19.588 4.845 4.335 1.00 31.09 321 GLU A N 1
ATOM 2656 C CA . GLU A 1 357 ? 19.358 3.391 4.290 1.00 31.97 321 GLU A CA 1
ATOM 2657 C C . GLU A 1 357 ? 18.145 2.900 5.088 1.00 32.50 321 GLU A C 1
ATOM 2658 O O . GLU A 1 357 ? 17.609 1.834 4.789 1.00 32.56 321 GLU A O 1
ATOM 2664 N N . ASN A 1 358 ? 17.706 3.676 6.083 1.00 31.24 322 ASN A N 1
ATOM 2665 C CA . ASN A 1 358 ? 16.613 3.284 6.976 1.00 30.55 322 ASN A CA 1
ATOM 2666 C C . ASN A 1 358 ? 15.482 4.304 6.981 1.00 30.12 322 ASN A C 1
ATOM 2667 O O . ASN A 1 358 ? 14.680 4.361 7.926 1.00 29.87 322 ASN A O 1
ATOM 2672 N N . TRP A 1 359 ? 15.385 5.074 5.900 1.00 30.58 323 TRP A N 1
ATOM 2673 C CA . TRP A 1 359 ? 14.503 6.238 5.859 1.00 31.24 323 TRP A CA 1
ATOM 2674 C C . TRP A 1 359 ? 13.041 5.898 6.155 1.00 31.78 323 TRP A C 1
ATOM 2675 O O . TRP A 1 359 ? 12.399 6.596 6.938 1.00 32.08 323 TRP A O 1
ATOM 2686 N N . GLU A 1 360 ? 12.535 4.817 5.561 1.00 33.25 324 GLU A N 1
ATOM 2687 C CA . GLU A 1 360 ? 11.142 4.402 5.766 1.00 34.78 324 GLU A CA 1
ATOM 2688 C C . GLU A 1 360 ? 10.860 3.967 7.204 1.00 32.18 324 GLU A C 1
ATOM 2689 O O . GLU A 1 360 ? 9.846 4.372 7.777 1.00 32.58 324 GLU A O 1
ATOM 2695 N N . LEU A 1 361 ? 11.748 3.155 7.781 1.00 30.85 325 LEU A N 1
ATOM 2696 C CA . LEU A 1 361 ? 11.653 2.794 9.207 1.00 30.43 325 LEU A CA 1
ATOM 2697 C C . LEU A 1 361 ? 11.718 4.031 10.116 1.00 28.76 325 LEU A C 1
ATOM 2698 O O . LEU A 1 361 ? 10.995 4.112 11.103 1.00 26.78 325 LEU A O 1
ATOM 2703 N N . ILE A 1 362 ? 12.565 4.991 9.761 1.00 28.69 326 ILE A N 1
ATOM 2704 C CA . ILE A 1 362 ? 12.708 6.227 10.540 1.00 28.42 326 ILE A CA 1
ATOM 2705 C C . ILE A 1 362 ? 11.443 7.085 10.446 1.00 29.72 326 ILE A C 1
ATOM 2706 O O . ILE A 1 362 ? 10.919 7.530 11.487 1.00 28.00 326 ILE A O 1
ATOM 2711 N N . ARG A 1 363 ? 10.963 7.312 9.218 1.00 32.20 327 ARG A N 1
ATOM 2712 C CA . ARG A 1 363 ? 9.701 8.042 8.974 1.00 33.77 327 ARG A CA 1
ATOM 2713 C C . ARG A 1 363 ? 8.574 7.503 9.835 1.00 33.16 327 ARG A C 1
ATOM 2714 O O . ARG A 1 363 ? 7.857 8.258 10.469 1.00 33.60 327 ARG A O 1
ATOM 2722 N N . LYS A 1 364 ? 8.431 6.184 9.830 1.00 34.03 328 LYS A N 1
ATOM 2723 C CA . LYS A 1 364 ? 7.382 5.487 10.578 1.00 35.65 328 LYS A CA 1
ATOM 2724 C C . LYS A 1 364 ? 7.565 5.589 12.094 1.00 33.59 328 LYS A C 1
ATOM 2725 O O . LYS A 1 364 ? 6.589 5.678 12.834 1.00 32.61 328 LYS A O 1
ATOM 2731 N N . SER A 1 365 ? 8.816 5.561 12.540 1.00 31.62 329 SER A N 1
ATOM 2732 C CA . SER A 1 365 ? 9.153 5.503 13.964 1.00 30.34 329 SER A CA 1
ATOM 2733 C C . SER A 1 365 ? 9.188 6.860 14.667 1.00 31.74 329 SER A C 1
ATOM 2734 O O . SER A 1 365 ? 8.868 6.942 15.858 1.00 32.35 329 SER A O 1
ATOM 2737 N N . ALA A 1 366 ? 9.589 7.913 13.954 1.00 31.69 330 ALA A N 1
ATOM 2738 C CA . ALA A 1 366 ? 9.791 9.233 14.570 1.00 33.00 330 ALA A CA 1
ATOM 2739 C C . ALA A 1 366 ? 8.515 9.771 15.210 1.00 34.94 330 ALA A C 1
ATOM 2740 O O . ALA A 1 366 ? 7.485 9.857 14.546 1.00 36.30 330 ALA A O 1
ATOM 2742 N N . GLU A 1 367 ? 8.590 10.126 16.493 1.00 36.87 331 GLU A N 1
ATOM 2743 C CA . GLU A 1 367 ? 7.445 10.672 17.229 1.00 38.59 331 GLU A CA 1
ATOM 2744 C C . GLU A 1 367 ? 7.750 12.076 17.756 1.00 37.07 331 GLU A C 1
ATOM 2745 O O . GLU A 1 367 ? 8.592 12.239 18.652 1.00 34.06 331 GLU A O 1
ATOM 2751 N N . PHE A 1 368 ? 7.060 13.077 17.192 1.00 34.43 332 PHE A N 1
ATOM 2752 C CA . PHE A 1 368 ? 7.246 14.484 17.560 1.00 34.77 332 P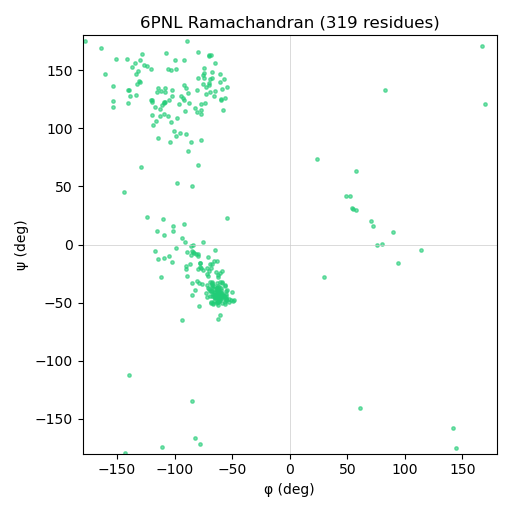HE A CA 1
ATOM 2753 C C . PHE A 1 368 ? 6.034 15.047 18.303 1.00 37.10 332 PHE A C 1
ATOM 2754 O O . PHE A 1 368 ? 5.106 14.316 18.653 1.00 38.36 332 PHE A O 1
#

Nearest PDB structures (foldseek):
  6pnl-assembly1_A  TM=1.002E+00  e=4.025E-74  Methanothermobacter thermautotrophicus
  6bwl-assembly1_A-2  TM=9.239E-01  e=1.493E-30  Bacillus thuringiensis serovar israelensis ATCC 35646
  7yst-assembly1_B  TM=9.411E-01  e=2.741E-30  Mycobacterium tuberculosis
  6dnt-assembly1_A-2  TM=9.421E-01  e=1.043E-29  Methanobrevibacter ruminantium M1
  7ys8-assembly1_B  TM=9.419E-01  e=1.695E-29  Mycobacterium tuberculosis H37Rv

InterPro domains:
  IPR001509 NAD-dependent epimerase/dehydratase [PF01370] (14-251)
  IPR036291 NAD(P)-binding domain superfamily [SSF51735] (7-326)

Solvent-accessible surface area: 14504 Å² total